Protein AF-A0A1W1VQ06-F1 (afdb_monomer_lite)

Secondary structure (DSSP, 8-state):
---------------SSPTT--TTTT--SPTT-THHHHSSGGGGTS-HHHHHHHHHHHTS-HHHHHHHHHHHHHHHHHHHHHH----STT--EEEEEEEEEETTEEEEEEEEE-HHHHHHHHHHHHHHHHHHHHHHHHHHHHHHHHTT--HHHHHHHHHHHHHHHHHHGGG-----------S----

Foldseek 3Di:
DDDDDDDDDDDDDDPDDPDPPCVCPVVDQPDPPCVVLCDDPCNVPDDSVVSVVVVVVVPDDPLVVLVVVLVVLVVVLVVLVVVLDQPDQARKDKDFPDWDDDPPDIDTDIDIDGSVNSVVVSVVVSVVSVVVSVVSLVVSVVVCVVDVNDPVSVVVSVVVVVVVVVVVCPPDPDPPPDDDDDPDDDD

pLDDT: mean 75.1, std 15.24, range [39.38, 95.62]

Organism: NCBI:txid656914

Sequence (187 aa):
MVKRKKQKGAHKKKKGAPLNNKNAVGHGAPAGNKNAETHGFFSKYLPNETLSIIQEIKGKDSLDILWENITIQYAAIIRAQRIMYVKDQDDITKHLKKEKDGDTFTEREWEFQYAWDKQANFLQAQSRAMSELRSMIKRYEEMMQTDLATEEQKLRIEKLKADIEKVKGVDKDKPIEIVIKRKGEDK

Radius of gyration: 34.24 Å; chains: 1; bounding box: 90×125×64 Å

Structure (mmCIF, N/CA/C/O backbone):
data_AF-A0A1W1VQ06-F1
#
_entry.id   AF-A0A1W1VQ06-F1
#
loop_
_atom_site.group_PDB
_atom_site.id
_atom_site.type_symbol
_atom_site.label_atom_id
_atom_site.label_alt_id
_atom_site.label_comp_id
_atom_site.label_asym_id
_atom_site.label_entity_id
_atom_site.label_seq_id
_atom_site.pdbx_PDB_ins_code
_atom_site.Cartn_x
_atom_site.Cartn_y
_atom_site.Cartn_z
_atom_site.occupancy
_atom_site.B_iso_or_equiv
_atom_site.auth_seq_id
_atom_site.auth_comp_id
_atom_site.auth_asym_id
_atom_site.auth_atom_id
_atom_site.pdbx_PDB_model_num
ATOM 1 N N . MET A 1 1 ? -64.145 76.295 -0.451 1.00 43.84 1 MET A N 1
ATOM 2 C CA . MET A 1 1 ? -63.723 75.108 0.334 1.00 43.84 1 MET A CA 1
ATOM 3 C C . MET A 1 1 ? -63.414 73.961 -0.629 1.00 43.84 1 MET A C 1
ATOM 5 O O . MET A 1 1 ? -64.258 73.617 -1.445 1.00 43.84 1 MET A O 1
ATOM 9 N N . VAL A 1 2 ? -62.177 73.460 -0.623 1.00 40.75 2 VAL A N 1
ATOM 10 C CA . VAL A 1 2 ? -61.570 72.625 -1.682 1.00 40.75 2 VAL A CA 1
ATOM 11 C C . VAL A 1 2 ? -61.928 71.137 -1.520 1.00 40.75 2 VAL A C 1
ATOM 13 O O . VAL A 1 2 ? -61.624 70.544 -0.488 1.00 40.75 2 VAL A O 1
ATOM 16 N N . LYS A 1 3 ? -62.510 70.494 -2.546 1.00 46.06 3 LYS A N 1
ATOM 17 C CA . LYS A 1 3 ? -62.667 69.024 -2.608 1.00 46.06 3 LYS A CA 1
ATOM 18 C C . LYS A 1 3 ? -61.382 68.386 -3.158 1.00 46.06 3 LYS A C 1
ATOM 20 O O . LYS A 1 3 ? -61.091 68.486 -4.346 1.00 46.06 3 LYS A O 1
ATOM 25 N N . ARG A 1 4 ? -60.607 67.710 -2.301 1.00 47.66 4 ARG A N 1
ATOM 26 C CA . ARG A 1 4 ? -59.418 66.925 -2.697 1.00 47.66 4 ARG A CA 1
ATOM 27 C C . ARG A 1 4 ? -59.830 65.614 -3.389 1.00 47.66 4 ARG A C 1
ATOM 29 O O . ARG A 1 4 ? -60.522 64.789 -2.797 1.00 47.66 4 ARG A O 1
ATOM 36 N N . LYS A 1 5 ? -59.352 65.398 -4.621 1.00 54.75 5 LYS A N 1
ATOM 37 C CA . LYS A 1 5 ? -59.363 64.100 -5.327 1.00 54.75 5 LYS A CA 1
ATOM 38 C C . LYS A 1 5 ? -58.474 63.096 -4.574 1.00 54.75 5 LYS A C 1
ATOM 40 O O . LYS A 1 5 ? -57.290 63.361 -4.386 1.00 54.75 5 LYS A O 1
ATOM 45 N N . LYS A 1 6 ? -59.005 61.927 -4.191 1.00 51.38 6 LYS A N 1
ATOM 46 C CA . LYS A 1 6 ? -58.184 60.784 -3.743 1.00 51.38 6 LYS A CA 1
ATOM 47 C C . LYS A 1 6 ? -57.598 60.076 -4.970 1.00 51.38 6 LYS A C 1
ATOM 49 O O . LYS A 1 6 ? -58.342 59.493 -5.754 1.00 51.38 6 LYS A O 1
ATOM 54 N N . GLN A 1 7 ? -56.277 60.125 -5.132 1.00 57.50 7 GLN A N 1
ATOM 55 C CA . GLN A 1 7 ? -55.555 59.283 -6.090 1.00 57.50 7 GLN A CA 1
ATOM 56 C C . GLN A 1 7 ? -55.567 57.825 -5.597 1.00 57.50 7 GLN A C 1
ATOM 58 O O . GLN A 1 7 ? -55.201 57.552 -4.454 1.00 57.50 7 GLN A O 1
ATOM 63 N N . LYS A 1 8 ? -56.004 56.884 -6.445 1.00 52.94 8 LYS A N 1
ATOM 64 C CA . LYS A 1 8 ? -55.886 55.439 -6.188 1.00 52.94 8 LYS A CA 1
ATOM 65 C C . LYS A 1 8 ? -54.445 55.011 -6.496 1.00 52.94 8 LYS A C 1
ATOM 67 O O . LYS A 1 8 ? -54.026 55.081 -7.646 1.00 52.94 8 LYS A O 1
ATOM 72 N N . GLY A 1 9 ? -53.690 54.606 -5.475 1.00 53.34 9 GLY A N 1
ATOM 73 C CA . GLY A 1 9 ? -52.338 54.059 -5.638 1.00 53.34 9 GLY A CA 1
ATOM 74 C C . GLY A 1 9 ? -52.347 52.690 -6.332 1.00 53.34 9 GLY A C 1
ATOM 75 O O . GLY A 1 9 ? -53.285 51.913 -6.169 1.00 53.34 9 GLY A O 1
ATOM 76 N N . ALA A 1 10 ? -51.305 52.401 -7.114 1.00 54.72 10 ALA A N 1
ATOM 77 C CA . ALA A 1 10 ? -51.169 51.170 -7.891 1.00 54.72 10 ALA A CA 1
ATOM 78 C C . ALA A 1 10 ? -51.095 49.907 -7.006 1.00 54.72 10 ALA A C 1
ATOM 80 O O . ALA A 1 10 ? -50.363 49.871 -6.013 1.00 54.72 10 ALA A O 1
ATOM 81 N N . HIS A 1 11 ? -51.807 48.841 -7.393 1.00 57.62 11 HIS A N 1
ATOM 82 C CA . HIS A 1 11 ? -51.708 47.531 -6.745 1.00 57.62 11 HIS A CA 1
ATOM 83 C C . HIS A 1 11 ? -50.292 46.959 -6.921 1.00 57.62 11 HIS A C 1
ATOM 85 O O . HIS A 1 11 ? -49.918 46.509 -8.004 1.00 57.62 11 HIS A O 1
ATOM 91 N N . LYS A 1 12 ? -49.498 46.940 -5.844 1.00 61.34 12 LYS A N 1
ATOM 92 C CA . LYS A 1 12 ? -48.228 46.203 -5.807 1.00 61.34 12 LYS A CA 1
ATOM 93 C C . LYS A 1 12 ? -48.542 44.705 -5.890 1.00 61.34 12 LYS A C 1
ATOM 95 O O . LYS A 1 12 ? -48.963 44.111 -4.899 1.00 61.34 12 LYS A O 1
ATOM 100 N N . LYS A 1 13 ? -48.352 44.084 -7.061 1.00 58.66 13 LYS A N 1
ATOM 101 C CA . LYS A 1 13 ? -48.337 42.616 -7.177 1.00 58.66 13 LYS A CA 1
ATOM 102 C C . LYS A 1 13 ? -47.231 42.101 -6.251 1.00 58.66 13 LYS A C 1
ATOM 104 O O . LYS A 1 13 ? -46.065 42.437 -6.453 1.00 58.66 13 LYS A O 1
ATOM 109 N N . LYS A 1 14 ? -47.584 41.336 -5.214 1.00 61.03 14 LYS A N 1
ATOM 110 C CA . LYS A 1 14 ? -46.589 40.688 -4.352 1.00 61.03 14 LYS A CA 1
ATOM 111 C C . LYS A 1 14 ? -45.810 39.690 -5.216 1.00 61.03 14 LYS A C 1
ATOM 113 O O . LYS A 1 14 ? -46.380 38.706 -5.672 1.00 61.03 14 LYS A O 1
ATOM 118 N N . LYS A 1 15 ? -44.533 39.974 -5.490 1.00 59.50 15 LYS A N 1
ATOM 119 C CA . LYS A 1 15 ? -43.590 38.974 -6.008 1.00 59.50 15 LYS A CA 1
ATOM 120 C C . LYS A 1 15 ? -43.262 38.027 -4.857 1.00 59.50 15 LYS A C 1
ATOM 122 O O . LYS A 1 15 ? -42.803 38.486 -3.816 1.00 59.50 15 LYS A O 1
ATOM 127 N N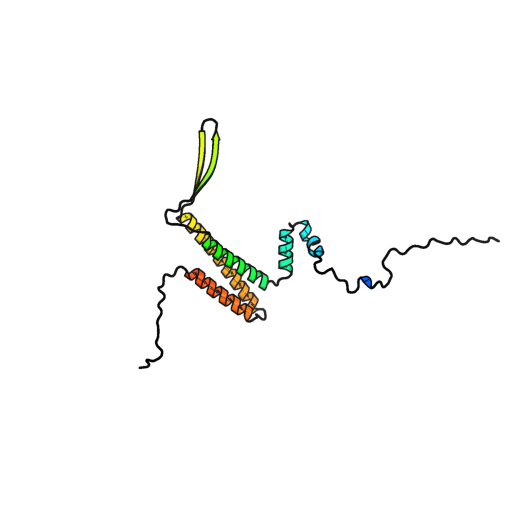 . GLY A 1 16 ? -43.509 36.740 -5.051 1.00 62.72 16 GLY A N 1
ATOM 128 C CA . GLY A 1 16 ? -43.196 35.701 -4.076 1.00 62.72 16 GLY A CA 1
ATOM 129 C C . GLY A 1 16 ? -44.281 34.638 -4.012 1.00 62.72 16 GLY A C 1
ATOM 130 O O . GLY A 1 16 ? -45.430 34.880 -4.385 1.00 62.72 16 GLY A O 1
ATOM 131 N N . ALA A 1 17 ? -43.897 33.454 -3.544 1.00 64.50 17 ALA A N 1
ATOM 132 C CA . ALA A 1 17 ? -44.854 32.417 -3.204 1.00 64.50 17 ALA A CA 1
ATOM 133 C C . ALA A 1 17 ? -45.878 32.952 -2.175 1.00 64.50 17 ALA A C 1
ATOM 135 O O . ALA A 1 17 ? -45.512 33.773 -1.327 1.00 64.50 17 ALA A O 1
ATOM 136 N N . PRO A 1 18 ? -47.147 32.509 -2.232 1.00 75.00 18 PRO A N 1
ATOM 137 C CA . PRO A 1 18 ? -48.154 32.862 -1.238 1.00 75.00 18 PRO A CA 1
ATOM 138 C C . PRO A 1 18 ? -47.655 32.603 0.188 1.00 75.00 18 PRO A C 1
ATOM 140 O O . PRO A 1 18 ? -46.968 31.614 0.446 1.00 75.00 18 PRO A O 1
ATOM 143 N N . LEU A 1 19 ? -48.014 33.486 1.121 1.00 62.50 19 LEU A N 1
ATOM 144 C CA . LEU A 1 19 ? -47.757 33.267 2.544 1.00 62.50 19 LEU A CA 1
ATOM 145 C C . LEU A 1 19 ? -48.455 31.955 2.952 1.00 62.50 19 LEU A C 1
ATOM 147 O O . LEU A 1 19 ? -49.634 31.789 2.646 1.00 62.50 19 LEU A O 1
ATOM 151 N N . ASN A 1 20 ? -47.731 31.030 3.589 1.00 64.81 20 ASN A N 1
ATOM 152 C CA . ASN A 1 20 ? -48.143 29.639 3.867 1.00 64.81 20 ASN A CA 1
ATOM 153 C C . ASN A 1 20 ? -48.199 28.683 2.659 1.00 64.81 20 ASN A C 1
ATOM 155 O O . ASN A 1 20 ? -48.905 27.675 2.707 1.00 64.81 20 ASN A O 1
ATOM 159 N N . ASN A 1 21 ? -47.443 28.942 1.589 1.00 67.06 21 ASN A N 1
ATOM 160 C CA . ASN A 1 21 ? -47.255 27.954 0.529 1.00 67.06 21 ASN A CA 1
ATOM 161 C C . ASN A 1 21 ? -46.606 26.665 1.084 1.00 67.06 21 ASN A C 1
ATOM 163 O O . ASN A 1 21 ? -45.448 26.679 1.497 1.00 67.06 21 ASN A O 1
ATOM 167 N N . LYS A 1 22 ? -47.350 25.551 1.061 1.00 69.50 22 LYS A N 1
ATOM 168 C CA . LYS A 1 22 ? -46.881 24.219 1.478 1.00 69.50 22 LYS A CA 1
ATOM 169 C C . LYS A 1 22 ? -46.295 23.389 0.326 1.00 69.50 22 LYS A C 1
ATOM 171 O O . LYS A 1 22 ? -45.860 22.274 0.570 1.00 69.50 22 LYS A O 1
ATOM 176 N N . ASN A 1 23 ? -46.214 23.922 -0.897 1.00 63.84 23 ASN A N 1
ATOM 177 C CA . ASN A 1 23 ? -45.749 23.193 -2.090 1.00 63.84 23 ASN A CA 1
ATOM 178 C C . ASN A 1 23 ? -44.275 22.748 -2.028 1.00 63.84 23 ASN A C 1
ATOM 180 O O . ASN A 1 23 ? -43.846 21.985 -2.881 1.00 63.84 23 ASN A O 1
ATOM 184 N N . ALA A 1 24 ? -43.488 23.236 -1.065 1.00 61.47 24 ALA A N 1
ATOM 185 C CA . ALA A 1 24 ? -42.118 22.775 -0.811 1.00 61.47 24 ALA A CA 1
ATOM 186 C C . ALA A 1 24 ? -42.002 21.921 0.468 1.00 61.47 24 ALA A C 1
ATOM 188 O O . ALA A 1 24 ? -40.942 21.374 0.757 1.00 61.47 24 ALA A O 1
ATOM 189 N N . VAL A 1 25 ? -43.078 21.800 1.255 1.00 57.56 25 VAL A N 1
ATOM 190 C CA . VAL A 1 25 ? -43.083 21.023 2.499 1.00 57.56 25 VAL A CA 1
ATOM 191 C C . VAL A 1 25 ? -43.192 19.546 2.129 1.00 57.56 25 VAL A C 1
ATOM 193 O O . VAL A 1 25 ? -44.201 19.118 1.584 1.00 57.56 25 VAL A O 1
ATOM 196 N N . GLY A 1 26 ? -42.135 18.777 2.392 1.00 60.00 26 GLY A N 1
ATOM 197 C CA . GLY A 1 26 ? -42.048 17.352 2.043 1.00 60.00 26 GLY A CA 1
ATOM 198 C C . GLY A 1 26 ? -41.392 17.063 0.688 1.00 60.00 26 GLY A C 1
ATOM 199 O O . GLY A 1 26 ? -41.025 15.923 0.424 1.00 60.00 26 GLY A O 1
ATOM 200 N N . HIS A 1 27 ? -41.155 18.087 -0.135 1.00 57.97 27 HIS A N 1
ATOM 201 C CA . HIS A 1 27 ? -40.339 17.975 -1.342 1.00 57.97 27 HIS A CA 1
ATOM 202 C C . HIS A 1 27 ? -38.893 18.339 -0.997 1.00 57.97 27 HIS A C 1
ATOM 204 O O . HIS A 1 27 ? -38.459 19.479 -1.157 1.00 57.97 27 HIS A O 1
ATOM 210 N N . GLY A 1 28 ? -38.158 17.361 -0.462 1.00 61.16 28 GLY A N 1
ATOM 211 C CA . GLY A 1 28 ? -36.703 17.447 -0.358 1.00 61.16 28 GLY A CA 1
ATOM 212 C C . GLY A 1 28 ? -36.048 17.551 -1.739 1.00 61.16 28 GLY A C 1
ATOM 213 O O . GLY A 1 28 ? -36.713 17.488 -2.776 1.00 61.16 28 GLY A O 1
ATOM 214 N N . ALA A 1 29 ? -34.724 17.697 -1.756 1.00 59.31 29 ALA A N 1
ATOM 215 C CA . ALA A 1 29 ? -33.946 17.545 -2.980 1.00 59.31 29 ALA A CA 1
ATOM 216 C C . ALA A 1 29 ? -34.388 16.269 -3.739 1.00 59.31 29 ALA A C 1
ATOM 218 O O . ALA A 1 29 ? -34.535 15.229 -3.093 1.00 59.31 29 ALA A O 1
ATOM 219 N N . PRO A 1 30 ? -34.616 16.325 -5.068 1.00 62.72 30 PRO A N 1
ATOM 220 C CA . PRO A 1 30 ? -34.978 15.147 -5.853 1.00 62.72 30 PRO A CA 1
ATOM 221 C C . PRO A 1 30 ? -34.028 13.976 -5.574 1.00 62.72 30 PRO A C 1
ATOM 223 O O . PRO A 1 30 ? -32.827 14.192 -5.391 1.00 62.72 30 PRO A O 1
ATOM 226 N N . ALA A 1 31 ? -34.539 12.743 -5.558 1.00 54.41 31 ALA A N 1
ATOM 227 C CA . ALA A 1 31 ? -33.687 11.560 -5.466 1.00 54.41 31 ALA A CA 1
ATOM 228 C C . ALA A 1 31 ? -32.685 11.577 -6.639 1.00 54.41 31 ALA A C 1
ATOM 230 O O . ALA A 1 31 ? -33.091 11.625 -7.798 1.00 54.41 31 ALA A O 1
ATOM 231 N N . GLY A 1 32 ? -31.383 11.623 -6.335 1.00 58.62 32 GLY A N 1
ATOM 232 C CA . GLY A 1 32 ? -30.323 11.819 -7.334 1.00 58.62 32 GLY A CA 1
ATOM 233 C C . GLY A 1 32 ? -29.912 13.278 -7.583 1.00 58.62 32 GLY A C 1
ATOM 234 O O . GLY A 1 32 ? -29.235 13.557 -8.571 1.00 58.62 32 GLY A O 1
ATOM 235 N N . ASN A 1 33 ? -30.293 14.224 -6.719 1.00 57.88 33 ASN A N 1
ATOM 236 C CA . ASN A 1 33 ? -29.808 15.600 -6.793 1.00 57.88 33 ASN A CA 1
ATOM 237 C C . ASN A 1 33 ? -28.299 15.681 -6.493 1.00 57.88 33 ASN A C 1
ATOM 239 O O . ASN A 1 33 ? -27.882 15.805 -5.342 1.00 57.88 33 ASN A O 1
ATOM 243 N N . LYS A 1 34 ? -27.497 15.688 -7.558 1.00 58.97 34 LYS A N 1
ATOM 244 C CA . LYS A 1 34 ? -26.041 15.880 -7.532 1.00 58.97 34 LYS A CA 1
ATOM 245 C C . LYS A 1 34 ? -25.610 17.341 -7.362 1.00 58.97 34 LYS A C 1
ATOM 247 O O . LYS A 1 34 ? -24.425 17.639 -7.432 1.00 58.97 34 LYS A O 1
ATOM 252 N N . ASN A 1 35 ? -26.522 18.285 -7.112 1.00 54.41 35 ASN A N 1
ATOM 253 C CA . ASN A 1 35 ? -26.141 19.697 -6.955 1.00 54.41 35 ASN A CA 1
ATOM 254 C C . ASN A 1 35 ? -25.258 19.942 -5.717 1.00 54.41 35 ASN A C 1
ATOM 256 O O . ASN A 1 35 ? -24.518 20.921 -5.671 1.00 54.41 35 ASN A O 1
ATOM 260 N N . ALA A 1 36 ? -25.298 19.057 -4.715 1.00 57.44 36 ALA A N 1
ATOM 261 C CA . ALA A 1 36 ? -24.330 19.087 -3.616 1.00 57.44 36 ALA A CA 1
ATOM 262 C C . ALA A 1 36 ? -22.915 18.697 -4.084 1.00 57.44 36 ALA A C 1
ATOM 264 O O . ALA A 1 36 ? -21.930 19.150 -3.498 1.00 57.44 36 ALA A O 1
ATOM 265 N N . GLU A 1 37 ? -22.813 17.901 -5.154 1.00 56.06 37 GLU A N 1
ATOM 266 C CA . GLU A 1 37 ? -21.542 17.462 -5.721 1.00 56.06 37 GLU A CA 1
ATOM 267 C C . GLU A 1 37 ? -20.843 18.582 -6.506 1.00 56.06 37 GLU A C 1
ATOM 269 O O . GLU A 1 37 ? -19.616 18.705 -6.493 1.00 56.06 37 GLU A O 1
ATOM 274 N N . THR A 1 38 ? -21.634 19.442 -7.152 1.00 56.34 38 THR A N 1
ATOM 275 C CA . THR A 1 38 ? -21.158 20.506 -8.045 1.00 56.34 38 THR A CA 1
ATOM 276 C C . THR A 1 38 ? -20.859 21.835 -7.341 1.00 56.34 38 THR A C 1
ATOM 278 O O . THR A 1 38 ? -20.143 22.663 -7.902 1.00 56.34 38 THR A O 1
ATOM 281 N N . HIS A 1 39 ? -21.356 22.060 -6.117 1.00 57.62 39 HIS A N 1
ATOM 282 C CA . HIS A 1 39 ? -21.293 23.368 -5.438 1.00 57.62 39 HIS A CA 1
ATOM 283 C C . HIS A 1 39 ? -20.497 23.398 -4.115 1.00 57.62 39 HIS A C 1
ATOM 285 O O . HIS A 1 39 ? -20.647 24.328 -3.319 1.00 57.62 39 HIS A O 1
ATOM 291 N N . GLY A 1 40 ? -19.624 22.419 -3.862 1.00 66.62 40 GLY A N 1
ATOM 292 C CA . GLY A 1 40 ? -18.768 22.395 -2.670 1.00 66.62 40 GLY A CA 1
ATOM 293 C C . GLY A 1 40 ? -17.571 23.357 -2.742 1.00 66.62 40 GLY A C 1
ATOM 294 O O . GLY A 1 40 ? -17.118 23.730 -3.821 1.00 66.62 40 GLY A O 1
ATOM 295 N N . PHE A 1 41 ? -16.994 23.715 -1.584 1.00 73.25 41 PHE A N 1
ATOM 296 C CA . PHE A 1 41 ? -15.744 24.499 -1.485 1.00 73.25 41 PHE A CA 1
ATOM 297 C C . PHE A 1 41 ? -14.624 23.940 -2.383 1.00 73.25 41 PHE A C 1
ATOM 299 O O . PHE A 1 41 ? -13.924 24.691 -3.059 1.00 73.25 41 PHE A O 1
ATOM 306 N N . PHE A 1 42 ? -14.510 22.612 -2.438 1.00 71.00 42 PHE A N 1
ATOM 307 C CA . PHE A 1 42 ? -13.501 21.906 -3.221 1.00 71.00 42 PHE A CA 1
ATOM 308 C C . PHE A 1 42 ? -13.763 21.916 -4.732 1.00 71.00 42 PHE A C 1
ATOM 310 O O . PHE A 1 42 ? -12.811 21.800 -5.498 1.00 71.00 42 PHE A O 1
ATOM 317 N N . SER A 1 43 ? -15.008 22.121 -5.183 1.00 75.56 43 SER A N 1
ATOM 318 C CA . SER A 1 43 ? -15.364 22.103 -6.611 1.00 75.56 43 SER A CA 1
ATOM 319 C C . SER A 1 43 ? -14.725 23.247 -7.405 1.00 75.56 43 SER A C 1
ATOM 321 O O . SER A 1 43 ? -14.655 23.196 -8.627 1.00 75.56 43 SER A O 1
ATOM 323 N N . LYS A 1 44 ? -14.226 24.279 -6.711 1.00 78.38 44 LYS A N 1
ATOM 324 C CA . LYS A 1 44 ? -13.483 25.398 -7.309 1.00 78.38 44 LYS A CA 1
ATOM 325 C C . LYS A 1 44 ? -12.023 25.073 -7.625 1.00 78.38 44 LYS A C 1
ATOM 327 O O . LYS A 1 44 ? -11.409 25.800 -8.398 1.00 78.38 44 LYS A O 1
ATOM 332 N N . TYR A 1 45 ? -11.464 24.043 -6.994 1.00 80.56 45 TYR A N 1
ATOM 333 C CA . TYR A 1 45 ? -10.021 23.789 -6.993 1.00 80.56 45 TYR A CA 1
ATOM 334 C C . TYR A 1 45 ? -9.652 22.370 -7.419 1.00 80.56 45 TYR A C 1
ATOM 336 O O . TYR A 1 45 ? -8.498 22.134 -7.763 1.00 80.56 45 TYR A O 1
ATOM 344 N N . LEU A 1 46 ? -10.600 21.430 -7.388 1.00 80.19 46 LEU A N 1
ATOM 345 C CA . LEU A 1 46 ? -10.347 20.025 -7.679 1.00 80.19 46 LEU A CA 1
ATOM 346 C C . LEU A 1 46 ? -11.080 19.564 -8.945 1.00 80.19 46 LEU A C 1
ATOM 348 O O . LEU A 1 46 ? -12.226 19.965 -9.164 1.00 80.19 46 LEU A O 1
ATOM 352 N N . PRO A 1 47 ? -10.457 18.685 -9.749 1.00 84.81 47 PRO A N 1
ATOM 353 C CA . PRO A 1 47 ? -11.122 17.996 -10.848 1.00 84.81 47 PRO A CA 1
ATOM 354 C C . PRO A 1 47 ? -12.350 17.194 -10.390 1.00 84.81 47 PRO A C 1
ATOM 356 O O . PRO A 1 47 ? -12.413 16.706 -9.260 1.00 84.81 47 PRO A O 1
ATOM 359 N N . ASN A 1 48 ? -13.304 16.989 -11.303 1.00 77.75 48 ASN A N 1
ATOM 360 C CA . ASN A 1 48 ? -14.554 16.271 -11.019 1.00 77.75 48 ASN A CA 1
ATOM 361 C C . ASN A 1 48 ? -14.331 14.836 -10.508 1.00 77.75 48 ASN A C 1
ATOM 363 O O . ASN A 1 48 ? -15.042 14.387 -9.612 1.00 77.75 48 ASN A O 1
ATOM 367 N N . GLU A 1 49 ? -13.322 14.134 -11.030 1.00 76.81 49 GLU A N 1
ATOM 368 C CA . GLU A 1 49 ? -12.940 12.794 -10.560 1.00 76.81 49 GLU A CA 1
ATOM 369 C C . GLU A 1 49 ? -12.534 12.796 -9.077 1.00 76.81 49 GLU A C 1
ATOM 371 O O . GLU A 1 49 ? -12.974 11.951 -8.300 1.00 76.81 49 GLU A O 1
ATOM 376 N N . THR A 1 50 ? -11.773 13.804 -8.647 1.00 80.19 50 THR A N 1
ATOM 377 C CA . THR A 1 50 ? -11.315 13.949 -7.263 1.00 80.19 50 THR A CA 1
ATOM 378 C C . THR A 1 50 ? -12.471 14.304 -6.332 1.00 80.19 50 THR A C 1
ATOM 380 O O . THR A 1 50 ? -12.522 13.835 -5.196 1.00 80.19 50 THR A O 1
ATOM 383 N N . LEU A 1 51 ? -13.430 15.106 -6.804 1.00 79.38 51 LEU A N 1
ATOM 384 C CA . LEU A 1 51 ? -14.629 15.447 -6.036 1.00 79.38 51 LEU A CA 1
ATOM 385 C C . LEU A 1 51 ? -15.497 14.223 -5.752 1.00 79.38 51 LEU A C 1
ATOM 387 O O . LEU A 1 51 ? -15.960 14.080 -4.620 1.00 79.38 51 LEU A O 1
ATOM 391 N N . SER A 1 52 ? -15.671 13.345 -6.746 1.00 76.75 52 SER A N 1
ATOM 392 C CA . SER A 1 52 ? -16.414 12.091 -6.585 1.00 76.75 52 SER A CA 1
ATOM 393 C C . SER A 1 52 ? -15.785 11.220 -5.496 1.00 76.75 52 SER A C 1
ATOM 395 O O . SER A 1 52 ? -16.488 10.732 -4.617 1.00 76.75 52 SER A O 1
ATOM 397 N N . ILE A 1 53 ? -14.454 11.100 -5.499 1.00 78.06 53 ILE A N 1
ATOM 398 C CA . ILE A 1 53 ? -13.712 10.338 -4.485 1.00 78.06 53 ILE A CA 1
ATOM 399 C C . ILE A 1 53 ? -13.901 10.955 -3.093 1.00 78.06 53 ILE A C 1
ATOM 401 O O . ILE A 1 53 ? -14.215 10.259 -2.132 1.00 78.06 53 ILE A O 1
ATOM 405 N N . ILE A 1 54 ? -13.754 12.277 -2.964 1.00 78.19 54 ILE A N 1
ATOM 406 C CA . ILE A 1 54 ? -13.903 12.967 -1.672 1.00 78.19 54 ILE A CA 1
ATOM 407 C C . ILE A 1 54 ? -15.318 12.813 -1.114 1.00 78.19 54 ILE A C 1
ATOM 409 O O . ILE A 1 54 ? -15.491 12.691 0.097 1.00 78.19 54 ILE A O 1
ATOM 413 N N . GLN A 1 55 ? -16.338 12.855 -1.966 1.00 76.69 55 GLN A N 1
ATOM 414 C CA . GLN A 1 55 ? -17.726 12.677 -1.542 1.00 76.69 55 GLN A CA 1
ATOM 415 C C . GLN A 1 55 ? -17.994 11.260 -1.060 1.00 76.69 55 GLN A C 1
ATOM 417 O O . GLN A 1 55 ? -18.647 11.095 -0.033 1.00 76.69 55 GLN A O 1
ATOM 422 N N . GLU A 1 56 ? -17.439 10.267 -1.749 1.00 77.94 56 GLU A N 1
ATOM 423 C CA . GLU A 1 56 ? -17.527 8.875 -1.327 1.00 77.94 56 GLU A CA 1
ATOM 424 C C . GLU A 1 56 ? -16.839 8.653 0.031 1.00 77.94 56 GLU A C 1
ATOM 426 O O . GLU A 1 56 ? -17.384 7.973 0.896 1.00 77.94 56 GLU A O 1
ATOM 431 N N . ILE A 1 57 ? -15.692 9.302 0.264 1.00 79.75 57 ILE A N 1
ATOM 432 C CA . ILE A 1 57 ? -14.966 9.249 1.542 1.00 79.75 57 ILE A CA 1
ATOM 433 C C . ILE A 1 57 ? -15.719 9.985 2.658 1.00 79.75 57 ILE A C 1
ATOM 435 O O . ILE A 1 57 ? -15.764 9.505 3.786 1.00 79.75 57 ILE A O 1
ATOM 439 N N . LYS A 1 58 ? -16.334 11.142 2.374 1.00 76.88 58 LYS A N 1
ATOM 440 C CA . LYS A 1 58 ? -17.044 11.960 3.379 1.00 76.88 58 LYS A CA 1
ATOM 441 C C . LYS A 1 58 ? -18.182 11.227 4.089 1.00 76.88 58 LYS A C 1
ATOM 443 O O . LYS A 1 58 ? -18.562 11.648 5.178 1.00 76.88 58 LYS A O 1
ATOM 448 N N . GLY A 1 59 ? -18.755 10.203 3.460 1.00 73.25 59 GLY A N 1
ATOM 449 C CA . GLY A 1 59 ? -19.821 9.388 4.041 1.00 73.25 59 GLY A CA 1
ATOM 450 C C . GLY A 1 59 ? -19.336 8.181 4.848 1.00 73.25 59 GLY A C 1
ATOM 451 O O . GLY A 1 59 ? -20.174 7.502 5.434 1.00 73.25 59 GLY A O 1
ATOM 452 N N . LYS A 1 60 ? -18.029 7.891 4.861 1.00 83.06 60 LYS A N 1
ATOM 453 C CA . LYS A 1 60 ? -17.455 6.691 5.484 1.00 83.06 60 LYS A CA 1
ATOM 454 C C . LYS A 1 60 ? -16.843 7.010 6.842 1.00 83.06 60 LYS A C 1
ATOM 456 O O . LYS A 1 60 ? -16.292 8.092 7.049 1.00 83.06 60 LYS A O 1
ATOM 461 N N . ASP A 1 61 ? -16.912 6.041 7.750 1.00 86.75 61 ASP A N 1
ATOM 462 C CA . ASP A 1 61 ? -16.181 6.125 9.006 1.00 86.75 61 ASP A CA 1
ATOM 463 C C . ASP A 1 61 ? -14.669 5.950 8.779 1.00 86.75 61 ASP A C 1
ATOM 465 O O . ASP A 1 61 ? -14.216 5.293 7.836 1.00 86.75 61 ASP A O 1
ATOM 469 N N . SER A 1 62 ? -13.877 6.542 9.671 1.00 84.94 62 SER A N 1
ATOM 470 C CA . SER A 1 62 ? -12.418 6.448 9.658 1.00 84.94 62 SER A CA 1
ATOM 471 C C . SER A 1 62 ? -11.901 5.002 9.675 1.00 84.94 62 SER A C 1
ATOM 473 O O . SER A 1 62 ? -10.911 4.703 8.999 1.00 84.94 62 SER A O 1
ATOM 475 N N . LEU A 1 63 ? -12.585 4.094 10.381 1.00 88.25 63 LEU A N 1
ATOM 476 C CA . LEU A 1 63 ? -12.245 2.676 10.443 1.00 88.25 63 LEU A CA 1
ATOM 477 C C . LEU A 1 63 ? -12.472 1.979 9.094 1.00 88.25 63 LEU A C 1
ATOM 479 O O . LEU A 1 63 ? -11.648 1.165 8.667 1.00 88.25 63 LEU A O 1
ATOM 483 N N . ASP A 1 64 ? -13.557 2.322 8.400 1.00 87.88 64 ASP A N 1
ATOM 484 C CA . ASP A 1 64 ? -13.888 1.753 7.091 1.00 87.88 64 ASP A CA 1
ATOM 485 C C . ASP A 1 64 ? -12.950 2.264 5.997 1.00 87.88 64 ASP A C 1
ATOM 487 O O . ASP A 1 64 ? -12.475 1.478 5.178 1.00 87.88 64 ASP A O 1
ATOM 491 N N . ILE A 1 65 ? -12.585 3.549 6.032 1.00 90.19 65 ILE A N 1
ATOM 492 C CA . ILE A 1 65 ? -11.571 4.114 5.129 1.00 90.19 65 ILE A CA 1
ATOM 493 C C . ILE A 1 65 ? -10.234 3.383 5.303 1.00 90.19 65 ILE A C 1
ATOM 495 O O . ILE A 1 65 ? -9.563 3.042 4.325 1.00 90.19 65 ILE A O 1
ATOM 499 N N . LEU A 1 66 ? -9.823 3.125 6.548 1.00 91.56 66 LEU A N 1
ATOM 500 C CA . LEU A 1 66 ? -8.588 2.394 6.820 1.00 91.56 66 LEU A CA 1
ATOM 501 C C . LEU A 1 66 ? -8.663 0.949 6.306 1.00 91.56 66 LEU A C 1
ATOM 503 O O . LEU A 1 66 ? -7.707 0.468 5.697 1.00 91.56 66 LEU A O 1
ATOM 507 N N . TRP A 1 67 ? -9.800 0.279 6.492 1.00 92.62 67 TRP A N 1
ATOM 508 C CA . TRP A 1 67 ? -10.028 -1.066 5.965 1.00 92.62 67 TRP A CA 1
ATOM 509 C C . TRP A 1 67 ? -9.978 -1.128 4.429 1.00 92.62 67 TRP A C 1
ATOM 511 O O . TRP A 1 67 ? -9.357 -2.032 3.857 1.00 92.62 67 TRP A O 1
ATOM 521 N N . GLU A 1 68 ? -10.582 -0.158 3.742 1.00 92.50 68 GLU A N 1
ATOM 522 C CA . GLU A 1 68 ? -10.517 -0.054 2.280 1.00 92.50 68 GLU A CA 1
ATOM 523 C C . GLU A 1 68 ? -9.076 0.135 1.800 1.00 92.50 68 GLU A C 1
ATOM 525 O O . GLU A 1 68 ? -8.630 -0.574 0.896 1.00 92.50 68 GLU A O 1
ATOM 530 N N . ASN A 1 69 ? -8.305 1.005 2.457 1.00 92.75 69 ASN A N 1
ATOM 531 C CA . ASN A 1 69 ? -6.890 1.207 2.139 1.00 92.75 69 ASN A CA 1
ATOM 532 C C . ASN A 1 69 ? -6.057 -0.069 2.335 1.00 92.75 69 ASN A C 1
ATOM 534 O O . ASN A 1 69 ? -5.245 -0.412 1.475 1.00 92.75 69 ASN A O 1
ATOM 538 N N . ILE A 1 70 ? -6.286 -0.809 3.426 1.00 93.88 70 ILE A N 1
ATOM 539 C CA . ILE A 1 70 ? -5.658 -2.118 3.669 1.00 93.88 70 ILE A CA 1
ATOM 540 C C . ILE A 1 70 ? -5.966 -3.081 2.517 1.00 93.88 70 ILE A C 1
ATOM 542 O O . ILE A 1 70 ? -5.063 -3.735 1.992 1.00 93.88 70 ILE A O 1
ATOM 546 N N . THR A 1 71 ? -7.229 -3.140 2.096 1.00 92.50 71 THR A N 1
ATOM 547 C CA . THR A 1 71 ? -7.691 -4.031 1.025 1.00 92.50 71 THR A CA 1
ATOM 548 C C . THR A 1 71 ? -7.057 -3.668 -0.318 1.00 92.50 71 THR A C 1
ATOM 550 O O . THR A 1 71 ? -6.536 -4.543 -1.012 1.00 92.50 71 THR A O 1
ATOM 553 N N . ILE A 1 72 ? -7.038 -2.378 -0.665 1.00 92.00 72 ILE A N 1
ATOM 554 C CA . ILE A 1 72 ? -6.411 -1.864 -1.890 1.00 92.00 72 ILE A CA 1
ATOM 555 C C . ILE A 1 72 ? -4.915 -2.176 -1.891 1.00 92.00 72 ILE A C 1
ATOM 557 O O . ILE A 1 72 ? -4.394 -2.692 -2.881 1.00 92.00 72 ILE A O 1
ATOM 561 N N . GLN A 1 73 ? -4.222 -1.915 -0.781 1.00 91.50 73 GLN A N 1
ATOM 562 C CA . GLN A 1 73 ? -2.789 -2.169 -0.666 1.00 91.50 73 GLN A CA 1
ATOM 563 C C . GLN A 1 73 ? -2.468 -3.662 -0.782 1.00 91.50 73 GLN A C 1
ATOM 565 O O . GLN A 1 73 ? -1.525 -4.037 -1.481 1.00 91.50 73 GLN A O 1
ATOM 570 N N . TYR A 1 74 ? -3.257 -4.523 -0.138 1.00 92.06 74 TYR A N 1
ATOM 571 C CA . TYR A 1 74 ? -3.106 -5.972 -0.243 1.00 92.06 74 TYR A CA 1
ATOM 572 C C . TYR A 1 74 ? -3.324 -6.463 -1.683 1.00 92.06 74 TYR A C 1
ATOM 574 O O . TYR A 1 74 ? -2.483 -7.184 -2.228 1.00 92.06 74 TYR A O 1
ATOM 582 N N . ALA A 1 75 ? -4.388 -6.000 -2.346 1.00 90.06 75 ALA A N 1
ATOM 583 C CA . ALA A 1 75 ? -4.666 -6.320 -3.744 1.00 90.06 75 ALA A CA 1
ATOM 584 C C . ALA A 1 75 ? -3.553 -5.829 -4.686 1.00 90.06 75 ALA A C 1
ATOM 586 O O . ALA A 1 75 ? -3.157 -6.548 -5.607 1.00 90.06 75 ALA A O 1
ATOM 587 N N . ALA A 1 76 ? -3.011 -4.632 -4.444 1.00 89.19 76 ALA A N 1
ATOM 588 C CA . ALA A 1 76 ? -1.898 -4.083 -5.208 1.00 89.19 76 ALA A CA 1
ATOM 589 C C . ALA A 1 76 ? -0.633 -4.943 -5.073 1.00 89.19 76 ALA A C 1
ATOM 591 O O . ALA A 1 76 ? 0.035 -5.184 -6.077 1.00 89.19 76 ALA A O 1
ATOM 592 N N . ILE A 1 77 ? -0.332 -5.461 -3.876 1.00 87.56 77 ILE A N 1
ATOM 593 C CA . ILE A 1 77 ? 0.823 -6.345 -3.665 1.00 87.56 77 ILE A CA 1
ATOM 594 C C . ILE A 1 77 ? 0.650 -7.666 -4.423 1.00 87.56 77 ILE A C 1
ATOM 596 O O . ILE A 1 77 ? 1.560 -8.068 -5.148 1.00 87.56 77 ILE A O 1
ATOM 600 N N . ILE A 1 78 ? -0.521 -8.305 -4.331 1.00 87.25 78 ILE A N 1
ATOM 601 C CA . ILE A 1 78 ? -0.811 -9.535 -5.090 1.00 87.25 78 ILE A CA 1
ATOM 602 C C . ILE A 1 78 ? -0.700 -9.276 -6.597 1.00 87.25 78 ILE A C 1
ATOM 604 O O . ILE A 1 78 ? -0.111 -10.061 -7.342 1.00 87.25 78 ILE A O 1
ATOM 608 N N . ARG A 1 79 ? -1.256 -8.158 -7.074 1.00 86.06 79 ARG A N 1
ATOM 609 C CA . ARG A 1 79 ? -1.172 -7.781 -8.487 1.00 86.06 79 ARG A CA 1
ATOM 610 C C . ARG A 1 79 ? 0.278 -7.546 -8.915 1.00 86.06 79 ARG A C 1
ATOM 612 O O . ARG A 1 79 ? 0.655 -7.997 -9.992 1.00 86.06 79 ARG A O 1
ATOM 619 N N . ALA A 1 80 ? 1.084 -6.885 -8.087 1.00 83.81 80 ALA A N 1
ATOM 620 C CA . ALA A 1 80 ? 2.495 -6.642 -8.364 1.00 83.81 80 ALA A CA 1
ATOM 621 C C . ALA A 1 80 ? 3.283 -7.954 -8.479 1.00 83.81 80 ALA A C 1
ATOM 623 O O . ALA A 1 80 ? 4.063 -8.095 -9.415 1.00 83.81 80 ALA A O 1
ATOM 624 N N . GLN A 1 81 ? 3.013 -8.942 -7.618 1.00 81.38 81 GLN A N 1
ATOM 625 C CA . GLN A 1 81 ? 3.611 -10.282 -7.718 1.00 81.38 81 GLN A CA 1
ATOM 626 C C . GLN A 1 81 ? 3.306 -10.977 -9.051 1.00 81.38 81 GLN A C 1
ATOM 628 O O . GLN A 1 81 ? 4.158 -11.678 -9.581 1.00 81.38 81 GLN A O 1
ATOM 633 N N . ARG A 1 82 ? 2.117 -10.760 -9.626 1.00 80.31 82 ARG A N 1
ATOM 634 C CA . ARG A 1 82 ? 1.754 -11.326 -10.938 1.00 80.31 82 ARG A CA 1
ATOM 635 C C . ARG A 1 82 ? 2.402 -10.602 -12.116 1.00 80.31 82 ARG A C 1
ATOM 637 O O . ARG A 1 82 ? 2.604 -11.218 -13.155 1.00 80.31 82 ARG A O 1
ATOM 644 N N . ILE A 1 83 ? 2.639 -9.296 -11.991 1.00 80.12 83 ILE A N 1
ATOM 645 C CA . ILE A 1 83 ? 3.157 -8.458 -13.084 1.00 80.12 83 ILE A CA 1
ATOM 646 C C . ILE A 1 83 ? 4.686 -8.484 -13.127 1.00 80.12 83 ILE A C 1
ATOM 648 O O . ILE A 1 83 ? 5.262 -8.468 -14.212 1.00 80.12 83 ILE A O 1
ATOM 652 N N . MET A 1 84 ? 5.346 -8.515 -11.969 1.00 76.06 84 MET A N 1
ATOM 653 C CA . MET A 1 84 ? 6.801 -8.424 -11.865 1.00 76.06 84 MET A CA 1
ATOM 654 C C . MET A 1 84 ? 7.454 -9.793 -12.096 1.00 76.06 84 MET A C 1
ATOM 656 O O . MET A 1 84 ? 7.995 -10.412 -11.186 1.00 76.06 84 MET A O 1
ATOM 660 N N . TYR A 1 85 ? 7.340 -10.277 -13.332 1.00 69.94 85 TYR A N 1
ATOM 661 C CA . TYR A 1 85 ? 7.885 -11.552 -13.783 1.00 69.94 85 TYR A CA 1
ATOM 662 C C . TYR A 1 85 ? 9.330 -11.372 -14.267 1.00 69.94 85 TYR A C 1
ATOM 664 O O . TYR A 1 85 ? 9.561 -10.720 -15.285 1.00 69.94 85 TYR A O 1
ATOM 672 N N . VAL A 1 86 ? 10.285 -11.952 -13.537 1.00 80.31 86 VAL A N 1
ATOM 673 C CA . VAL A 1 86 ? 11.665 -12.169 -13.995 1.00 80.31 86 VAL A CA 1
ATOM 674 C C . VAL A 1 86 ? 11.744 -13.604 -14.510 1.00 80.31 86 VAL A C 1
ATOM 676 O O . VAL A 1 86 ? 11.390 -14.528 -13.778 1.00 80.31 86 VAL A O 1
ATOM 679 N N . LYS A 1 87 ? 12.151 -13.796 -15.769 1.00 76.75 87 LYS A N 1
ATOM 680 C CA . LYS A 1 87 ? 12.169 -15.128 -16.406 1.00 76.75 87 LYS A CA 1
ATOM 681 C C . LYS A 1 87 ? 13.213 -16.060 -15.798 1.00 76.75 87 LYS A C 1
ATOM 683 O O . LYS A 1 87 ? 12.884 -17.182 -15.423 1.00 76.75 87 LYS A O 1
ATOM 688 N N . ASP A 1 88 ? 14.454 -15.590 -15.737 1.00 83.19 88 ASP A N 1
ATOM 689 C CA . ASP A 1 88 ? 15.633 -16.332 -15.294 1.00 83.19 88 ASP A CA 1
ATOM 690 C C . ASP A 1 88 ? 16.797 -15.362 -14.992 1.00 83.19 88 ASP A C 1
ATOM 692 O O . ASP A 1 88 ? 16.634 -14.139 -15.033 1.00 83.19 88 ASP A O 1
ATOM 696 N N . GLN A 1 89 ? 17.970 -15.905 -14.648 1.00 81.00 89 GLN A N 1
ATOM 697 C CA . GLN A 1 89 ? 19.175 -15.133 -14.319 1.00 81.00 89 GLN A CA 1
ATOM 698 C C . GLN A 1 89 ? 19.676 -14.255 -15.482 1.00 81.00 89 GLN A C 1
ATOM 700 O O . GLN A 1 89 ? 20.307 -13.225 -15.230 1.00 81.00 89 GLN A O 1
ATOM 705 N N . ASP A 1 90 ? 19.363 -14.624 -16.724 1.00 84.12 90 ASP A N 1
ATOM 706 C CA . ASP A 1 90 ? 19.810 -13.953 -17.944 1.00 84.12 90 ASP A CA 1
ATOM 707 C C . ASP A 1 90 ? 18.739 -12.996 -18.511 1.00 84.12 90 ASP A C 1
ATOM 709 O O . ASP A 1 90 ? 18.900 -12.445 -19.604 1.00 84.12 90 ASP A O 1
ATOM 713 N N . ASP A 1 91 ? 17.653 -12.742 -17.766 1.00 85.44 91 ASP A N 1
ATOM 714 C CA . ASP A 1 91 ? 16.564 -11.843 -18.159 1.00 85.44 91 ASP A CA 1
ATOM 715 C C . ASP A 1 91 ? 17.014 -10.372 -18.225 1.00 85.44 91 ASP A C 1
ATOM 717 O O . ASP A 1 91 ? 16.898 -9.582 -17.276 1.00 85.44 91 ASP A O 1
ATOM 721 N N . ILE A 1 92 ? 17.492 -9.985 -19.405 1.00 87.19 92 ILE A N 1
ATOM 722 C CA . ILE A 1 92 ? 17.900 -8.626 -19.743 1.00 87.19 92 ILE A CA 1
ATOM 723 C C . ILE A 1 92 ? 16.803 -7.958 -20.572 1.00 87.19 92 ILE A C 1
ATOM 725 O O . ILE A 1 92 ? 16.446 -8.411 -21.660 1.00 87.19 92 ILE A O 1
ATOM 729 N N . THR A 1 93 ? 16.311 -6.815 -20.098 1.00 87.19 93 THR A N 1
ATOM 730 C CA . THR A 1 93 ? 15.435 -5.944 -20.889 1.00 87.19 93 THR A CA 1
ATOM 731 C C . THR A 1 93 ? 16.239 -4.781 -21.441 1.00 87.19 93 THR A C 1
ATOM 733 O O . THR A 1 93 ? 16.950 -4.103 -20.704 1.00 87.19 93 THR A O 1
ATOM 736 N N . LYS A 1 94 ? 16.120 -4.550 -22.749 1.00 90.81 94 LYS A N 1
ATOM 737 C CA . LYS A 1 94 ? 16.821 -3.494 -23.477 1.00 90.81 94 LYS A CA 1
ATOM 738 C C . LYS A 1 94 ? 15.809 -2.472 -23.993 1.00 90.81 94 LYS A C 1
ATOM 740 O O . LYS A 1 94 ? 14.910 -2.835 -24.748 1.00 90.81 94 LYS A O 1
ATOM 745 N N . HIS A 1 95 ? 15.986 -1.205 -23.634 1.00 89.25 95 HIS A N 1
ATOM 746 C CA . HIS A 1 95 ? 15.149 -0.094 -24.088 1.00 89.25 95 HIS A CA 1
ATOM 747 C C . HIS A 1 95 ? 15.992 0.976 -24.781 1.00 89.25 95 HIS A C 1
ATOM 749 O O . HIS A 1 95 ? 17.061 1.344 -24.298 1.00 89.25 95 HIS A O 1
ATOM 755 N N . LEU A 1 96 ? 15.533 1.468 -25.935 1.00 88.69 96 LEU 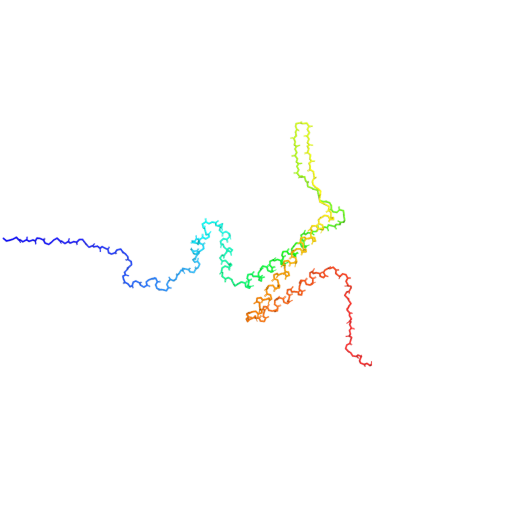A N 1
ATOM 756 C CA . LEU A 1 96 ? 16.177 2.589 -26.617 1.00 88.69 96 LEU A CA 1
ATOM 757 C C . LEU A 1 96 ? 15.812 3.865 -25.863 1.00 88.69 96 LEU A C 1
ATOM 759 O O . LEU A 1 96 ? 14.666 4.306 -25.894 1.00 88.69 96 LEU A O 1
ATOM 763 N N . LYS A 1 97 ? 16.782 4.426 -25.151 1.00 89.12 97 LYS A N 1
ATOM 764 C CA . LYS A 1 97 ? 16.588 5.617 -24.326 1.00 89.12 97 LYS A CA 1
ATOM 765 C C . LYS A 1 97 ? 16.623 6.881 -25.171 1.00 89.12 97 LYS A C 1
ATOM 767 O O . LYS A 1 97 ? 15.920 7.848 -24.886 1.00 89.12 97 LYS A O 1
ATOM 772 N N . LYS A 1 98 ? 17.464 6.876 -26.205 1.00 87.00 98 LYS A N 1
ATOM 773 C CA . LYS A 1 98 ? 17.665 8.026 -27.074 1.00 87.00 98 LYS A CA 1
ATOM 774 C C . LYS A 1 98 ? 18.125 7.582 -28.448 1.00 87.00 98 LYS A C 1
ATOM 776 O O . LYS A 1 98 ? 19.042 6.774 -28.562 1.00 87.00 98 LYS A O 1
ATOM 781 N N . GLU A 1 99 ? 17.514 8.156 -29.469 1.00 88.75 99 GLU A N 1
ATOM 782 C CA . GLU A 1 99 ? 17.965 8.066 -30.850 1.00 88.75 99 GLU A CA 1
ATOM 783 C C . GLU A 1 99 ? 18.168 9.486 -31.361 1.00 88.75 99 GLU A C 1
ATOM 785 O O . GLU A 1 99 ? 17.318 10.360 -31.166 1.00 88.75 99 GLU A O 1
ATOM 790 N N . LYS A 1 100 ? 19.336 9.736 -31.941 1.00 87.81 100 LYS A N 1
ATOM 791 C CA . LYS A 1 100 ? 19.647 10.974 -32.642 1.00 87.81 100 LYS A CA 1
ATOM 792 C C . LYS A 1 100 ? 20.122 10.614 -34.034 1.00 87.81 100 LYS A C 1
ATOM 794 O O . LYS A 1 100 ? 21.182 10.009 -34.175 1.00 87.81 100 LYS A O 1
ATOM 799 N N . ASP A 1 101 ? 19.363 11.044 -35.027 1.00 82.31 101 ASP A N 1
ATOM 800 C CA . ASP A 1 101 ? 19.763 10.964 -36.423 1.00 82.31 101 ASP A CA 1
ATOM 801 C C . ASP A 1 101 ? 20.380 12.295 -36.855 1.00 82.31 101 ASP A C 1
ATOM 803 O O . ASP A 1 101 ? 19.772 13.360 -36.725 1.00 82.31 101 ASP A O 1
ATOM 807 N N . GLY A 1 102 ? 21.618 12.231 -37.331 1.00 79.81 102 GLY A N 1
ATOM 808 C CA . GLY A 1 102 ? 22.301 13.293 -38.059 1.00 79.81 102 GLY A CA 1
ATOM 809 C C . GLY A 1 102 ? 22.545 12.877 -39.510 1.00 79.81 102 GLY A C 1
ATOM 810 O O . GLY A 1 102 ? 22.501 11.695 -39.839 1.00 79.81 102 GLY A O 1
ATOM 811 N N . ASP A 1 103 ? 22.869 13.844 -40.372 1.00 76.44 103 ASP A N 1
ATOM 812 C CA . ASP A 1 103 ? 23.041 13.641 -41.825 1.00 76.44 103 ASP A CA 1
ATOM 813 C C . ASP A 1 103 ? 24.058 12.547 -42.204 1.00 76.44 103 ASP A C 1
ATOM 815 O O . ASP A 1 103 ? 24.020 12.011 -43.308 1.00 76.44 103 ASP A O 1
ATOM 819 N N . THR A 1 104 ? 24.998 12.218 -41.311 1.00 79.31 104 THR A N 1
ATOM 820 C CA . THR A 1 104 ? 26.047 11.210 -41.558 1.00 79.31 104 THR A CA 1
ATOM 821 C C . THR A 1 104 ? 26.186 10.167 -40.448 1.00 79.31 104 THR A C 1
ATOM 823 O O . THR A 1 104 ? 26.994 9.250 -40.586 1.00 79.31 104 THR A O 1
ATOM 826 N N . PHE A 1 105 ? 25.439 10.281 -39.342 1.00 71.50 105 PHE A N 1
ATOM 827 C CA . PHE A 1 105 ? 25.515 9.311 -38.248 1.00 71.50 105 PHE A CA 1
ATOM 828 C C . PHE A 1 105 ? 24.198 9.182 -37.483 1.00 71.50 105 PHE A C 1
ATOM 830 O O . PHE A 1 105 ? 23.484 10.159 -37.285 1.00 71.50 105 PHE A O 1
ATOM 837 N N . THR A 1 106 ? 23.943 7.979 -36.975 1.00 77.31 106 THR A N 1
ATOM 838 C CA . THR A 1 106 ? 22.870 7.701 -36.019 1.00 77.31 106 THR A CA 1
ATOM 839 C C . THR A 1 106 ? 23.501 7.315 -34.684 1.00 77.31 106 THR A C 1
ATOM 841 O O . THR A 1 106 ? 24.274 6.359 -34.606 1.00 77.31 106 THR A O 1
ATOM 844 N N . GLU A 1 107 ? 23.181 8.055 -33.625 1.00 85.06 107 GLU A N 1
ATOM 845 C CA . GLU A 1 107 ? 23.590 7.762 -32.249 1.00 85.06 107 GLU A CA 1
ATOM 846 C C . GLU A 1 107 ? 22.413 7.139 -31.489 1.00 85.06 107 GLU A C 1
ATOM 848 O O . GLU A 1 107 ? 21.333 7.726 -31.397 1.00 85.06 107 GLU A O 1
ATOM 853 N N . ARG A 1 108 ? 22.622 5.939 -30.934 1.00 88.62 108 ARG A N 1
ATOM 854 C CA . ARG A 1 108 ? 21.623 5.211 -30.138 1.00 88.62 108 ARG A CA 1
ATOM 855 C C . ARG A 1 108 ? 22.144 4.953 -28.731 1.00 88.62 108 ARG A C 1
ATOM 857 O O . ARG A 1 108 ? 23.106 4.207 -28.557 1.00 88.62 108 ARG A O 1
ATOM 864 N N . GLU A 1 109 ? 21.467 5.511 -27.735 1.00 88.50 109 GLU A N 1
ATOM 865 C CA . GLU A 1 109 ? 21.704 5.233 -26.317 1.00 88.50 109 GLU A CA 1
ATOM 866 C C . GLU A 1 109 ? 20.707 4.171 -25.842 1.00 88.50 109 GLU A C 1
ATOM 868 O O . GLU A 1 109 ? 19.490 4.343 -25.965 1.00 88.50 109 GLU A O 1
ATOM 873 N N . TRP A 1 110 ? 21.217 3.069 -25.297 1.00 90.38 110 TRP A N 1
ATOM 874 C CA . TRP A 1 110 ? 20.408 1.953 -24.812 1.00 90.38 110 TRP A CA 1
ATOM 875 C C . TRP A 1 110 ? 20.480 1.855 -23.293 1.00 90.38 110 TRP A C 1
ATOM 877 O O . TRP A 1 110 ? 21.561 1.904 -22.711 1.00 90.38 110 TRP A O 1
ATOM 887 N N . GLU A 1 111 ? 19.328 1.661 -22.666 1.00 90.44 111 GLU A N 1
ATOM 888 C CA . GLU A 1 111 ? 19.208 1.311 -21.258 1.00 90.44 111 GLU A CA 1
ATOM 889 C C . GLU A 1 111 ? 18.990 -0.195 -21.122 1.00 90.44 111 GLU A C 1
ATOM 891 O O . GLU A 1 111 ? 18.196 -0.795 -21.854 1.00 90.44 111 GLU A O 1
ATOM 896 N N . PHE A 1 112 ? 19.715 -0.802 -20.187 1.00 90.38 112 PHE A N 1
ATOM 897 C CA . PHE A 1 112 ? 19.644 -2.227 -19.897 1.00 90.38 112 PHE A CA 1
ATOM 898 C C . PHE A 1 112 ? 19.187 -2.425 -18.457 1.00 90.38 112 PHE A C 1
ATOM 900 O O . PHE A 1 112 ? 19.793 -1.888 -17.534 1.00 90.38 112 PHE A O 1
ATOM 907 N N . GLN A 1 113 ? 18.144 -3.225 -18.273 1.00 87.50 113 GLN A N 1
ATOM 908 C CA . GLN A 1 113 ? 17.688 -3.682 -16.966 1.00 87.50 113 GLN A CA 1
ATOM 909 C C . GLN A 1 113 ? 18.006 -5.166 -16.829 1.00 87.50 113 GLN A C 1
ATOM 911 O O . GLN A 1 113 ? 17.464 -5.990 -17.570 1.00 87.50 113 GLN A O 1
ATOM 916 N N . TYR A 1 114 ? 18.883 -5.496 -15.885 1.00 89.75 114 TYR A N 1
ATOM 917 C CA . TYR A 1 114 ? 19.314 -6.866 -15.615 1.00 89.75 114 TYR A CA 1
ATOM 918 C C . TYR A 1 114 ? 18.362 -7.572 -14.6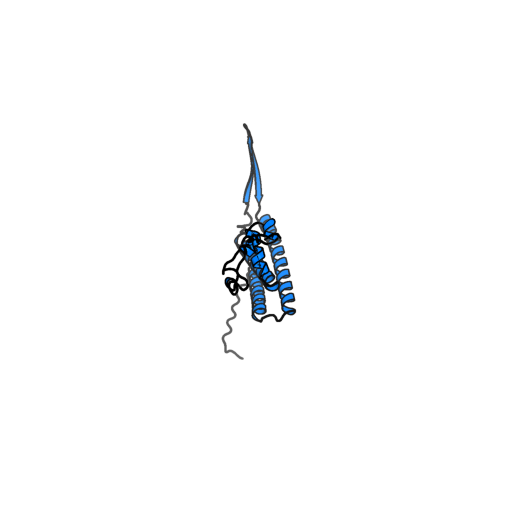46 1.00 89.75 114 TYR A C 1
ATOM 920 O O . TYR A 1 114 ? 17.736 -6.931 -13.801 1.00 89.75 114 TYR A O 1
ATOM 928 N N . ALA A 1 115 ? 18.300 -8.901 -14.726 1.00 87.50 115 ALA A N 1
ATOM 929 C CA . ALA A 1 115 ? 17.445 -9.737 -13.884 1.00 87.50 115 ALA A CA 1
ATOM 930 C C . ALA A 1 115 ? 17.633 -9.468 -12.381 1.00 87.50 115 ALA A C 1
ATOM 932 O O . ALA A 1 115 ? 16.662 -9.259 -11.654 1.00 87.50 115 ALA A O 1
ATOM 933 N N . TRP A 1 116 ? 18.887 -9.411 -11.921 1.00 84.06 116 TRP A N 1
ATOM 934 C CA . TRP A 1 116 ? 19.214 -9.173 -10.513 1.00 84.06 116 TRP A CA 1
ATOM 935 C C . TRP A 1 116 ? 18.778 -7.782 -10.030 1.00 84.06 116 TRP A C 1
ATOM 937 O O . TRP A 1 116 ? 18.316 -7.653 -8.899 1.00 84.06 116 TRP A O 1
ATOM 947 N N . ASP A 1 117 ? 18.864 -6.758 -10.884 1.00 87.00 117 ASP A N 1
ATOM 948 C CA . ASP A 1 117 ? 18.446 -5.392 -10.551 1.00 87.00 117 ASP A CA 1
ATOM 949 C C . ASP A 1 117 ? 16.916 -5.289 -10.469 1.00 87.00 117 ASP A C 1
ATOM 951 O O . ASP A 1 117 ? 16.370 -4.788 -9.485 1.00 87.00 117 ASP A O 1
ATOM 955 N N . LYS A 1 118 ? 16.196 -5.872 -11.440 1.00 87.56 118 LYS A N 1
ATOM 956 C CA . LYS A 1 118 ? 14.727 -5.988 -11.391 1.00 87.56 118 LYS A CA 1
ATOM 957 C C . LYS A 1 118 ? 14.272 -6.689 -10.110 1.00 87.56 118 LYS A C 1
ATOM 959 O O . LYS A 1 118 ? 13.375 -6.193 -9.428 1.00 87.56 118 LYS A O 1
ATOM 964 N N . GLN A 1 119 ? 14.910 -7.809 -9.765 1.00 85.69 119 GLN A N 1
ATOM 965 C CA . GLN A 1 119 ? 14.581 -8.590 -8.573 1.00 85.69 119 GLN A CA 1
ATOM 966 C C . GLN A 1 119 ? 14.867 -7.812 -7.283 1.00 85.69 119 GLN A C 1
ATOM 968 O O . GLN A 1 119 ? 14.030 -7.787 -6.381 1.00 85.69 119 GLN A O 1
ATOM 973 N N . ALA A 1 120 ? 16.017 -7.138 -7.189 1.00 86.56 120 ALA A N 1
ATOM 974 C CA . ALA A 1 120 ? 16.367 -6.327 -6.027 1.00 86.56 120 ALA A CA 1
ATOM 975 C C . ALA A 1 120 ? 15.377 -5.167 -5.830 1.00 86.56 120 ALA A C 1
ATOM 977 O O . ALA A 1 120 ? 14.844 -4.982 -4.731 1.00 86.56 120 ALA A O 1
ATOM 978 N N . ASN A 1 121 ? 15.069 -4.440 -6.907 1.00 87.06 121 ASN A N 1
ATOM 979 C CA . ASN A 1 121 ? 14.104 -3.342 -6.893 1.00 87.06 121 ASN A CA 1
ATOM 980 C C . ASN A 1 121 ? 12.700 -3.832 -6.515 1.00 87.06 121 ASN A C 1
ATOM 982 O O . ASN A 1 121 ? 12.021 -3.193 -5.704 1.00 87.06 121 ASN A O 1
ATOM 986 N N . PHE A 1 122 ? 12.283 -4.996 -7.026 1.00 85.75 122 PHE A N 1
ATOM 987 C CA . PHE A 1 122 ? 11.012 -5.612 -6.651 1.00 85.75 122 PHE A CA 1
ATOM 988 C C . PHE A 1 122 ? 10.944 -5.931 -5.162 1.00 85.75 122 PHE A C 1
ATOM 990 O O . PHE A 1 122 ? 10.009 -5.506 -4.486 1.00 85.75 122 PHE A O 1
ATOM 997 N N . LEU A 1 123 ? 11.930 -6.666 -4.642 1.00 84.50 123 LEU A N 1
ATOM 998 C CA . LEU A 1 123 ? 11.961 -7.093 -3.244 1.00 84.50 123 LEU A CA 1
ATOM 999 C C . LEU A 1 123 ? 11.998 -5.888 -2.301 1.00 84.50 123 LEU A C 1
ATOM 1001 O O . LEU A 1 123 ? 11.310 -5.876 -1.277 1.00 84.50 123 LEU A O 1
ATOM 1005 N N . GLN A 1 124 ? 12.738 -4.838 -2.662 1.00 86.62 124 GLN A N 1
ATOM 1006 C CA . GLN A 1 124 ? 12.772 -3.603 -1.888 1.00 86.62 124 GLN A CA 1
ATOM 1007 C C . GLN A 1 124 ? 11.406 -2.899 -1.881 1.00 86.62 124 GLN A C 1
ATOM 1009 O O . GLN A 1 124 ? 10.920 -2.512 -0.813 1.00 86.62 124 GLN A O 1
ATOM 1014 N N . ALA A 1 125 ? 10.764 -2.755 -3.044 1.00 86.38 125 ALA A N 1
ATOM 1015 C CA . ALA A 1 125 ? 9.434 -2.159 -3.153 1.00 86.38 125 ALA A CA 1
ATOM 1016 C C . ALA A 1 125 ? 8.374 -2.985 -2.403 1.00 86.38 125 ALA A C 1
ATOM 1018 O O . ALA A 1 125 ? 7.567 -2.432 -1.653 1.00 86.38 125 ALA A O 1
ATOM 1019 N N . GLN A 1 126 ? 8.422 -4.311 -2.533 1.00 85.44 126 GLN A N 1
ATOM 1020 C CA . GLN A 1 126 ? 7.521 -5.242 -1.859 1.00 85.44 126 GLN A CA 1
ATOM 1021 C C . GLN A 1 126 ? 7.692 -5.192 -0.333 1.00 85.44 126 GLN A C 1
ATOM 1023 O O . GLN A 1 126 ? 6.699 -5.150 0.392 1.00 85.44 126 GLN A O 1
ATOM 1028 N N . SER A 1 127 ? 8.930 -5.135 0.168 1.00 85.38 127 SER A N 1
ATOM 1029 C CA . SER A 1 127 ? 9.226 -5.020 1.603 1.00 85.38 127 SER A CA 1
ATOM 1030 C C . SER A 1 127 ? 8.660 -3.733 2.215 1.00 85.38 127 SER A C 1
ATOM 1032 O O . SER A 1 127 ? 8.060 -3.757 3.298 1.00 85.38 127 SER A O 1
ATOM 1034 N N . ARG A 1 128 ? 8.777 -2.608 1.495 1.00 88.88 128 ARG A N 1
ATOM 1035 C CA . ARG A 1 128 ? 8.160 -1.331 1.890 1.00 88.88 128 ARG A CA 1
ATOM 1036 C C . ARG A 1 128 ? 6.636 -1.442 1.921 1.00 88.88 128 ARG A C 1
ATOM 1038 O O . ARG A 1 128 ? 6.037 -1.164 2.955 1.00 88.88 128 ARG A O 1
ATOM 1045 N N . ALA A 1 129 ? 6.024 -1.944 0.848 1.00 87.75 129 ALA A N 1
ATOM 1046 C CA . ALA A 1 129 ? 4.574 -2.125 0.760 1.00 87.75 129 ALA A CA 1
ATOM 1047 C C . ALA A 1 129 ? 4.020 -3.031 1.878 1.00 87.75 129 ALA A C 1
ATOM 1049 O O . ALA A 1 129 ? 2.992 -2.732 2.483 1.00 87.75 129 ALA A O 1
ATOM 1050 N N . MET A 1 130 ? 4.730 -4.112 2.209 1.00 88.75 130 MET A N 1
ATOM 1051 C CA . MET A 1 130 ? 4.375 -5.013 3.311 1.00 88.75 130 MET A CA 1
ATOM 1052 C C . MET A 1 130 ? 4.538 -4.372 4.692 1.00 88.75 130 MET A C 1
ATOM 1054 O O . MET A 1 130 ? 3.814 -4.714 5.629 1.00 88.75 130 MET A O 1
ATOM 1058 N N . SER A 1 131 ? 5.493 -3.459 4.856 1.00 90.81 131 SER A N 1
ATOM 1059 C CA . SER A 1 131 ? 5.684 -2.735 6.115 1.00 90.81 131 SER A CA 1
ATOM 1060 C C . SER A 1 131 ? 4.570 -1.716 6.347 1.00 90.81 131 SER A C 1
ATOM 1062 O O . SER A 1 131 ? 4.005 -1.692 7.440 1.00 90.81 131 SER A O 1
ATOM 1064 N N . GLU A 1 132 ? 4.169 -0.986 5.307 1.00 93.44 132 GLU A N 1
ATOM 1065 C CA . GLU A 1 132 ? 2.995 -0.105 5.352 1.00 93.44 132 GLU A CA 1
ATOM 1066 C C . GLU A 1 132 ? 1.705 -0.889 5.619 1.00 93.44 132 GLU A C 1
ATOM 1068 O O . GLU A 1 132 ? 0.936 -0.526 6.508 1.00 93.44 132 GLU A O 1
ATOM 1073 N N . LEU A 1 133 ? 1.498 -2.026 4.941 1.00 92.94 133 LEU A N 1
ATOM 1074 C CA . LEU A 1 133 ? 0.333 -2.884 5.180 1.00 92.94 133 LEU A CA 1
ATOM 1075 C C . LEU A 1 133 ? 0.255 -3.353 6.642 1.00 92.94 133 LEU A C 1
ATOM 1077 O O . LEU A 1 133 ? -0.807 -3.276 7.256 1.00 92.94 133 LEU A O 1
ATOM 1081 N N . ARG A 1 134 ? 1.380 -3.787 7.233 1.00 92.31 134 ARG A N 1
ATOM 1082 C CA . ARG A 1 134 ? 1.443 -4.157 8.661 1.00 92.31 134 ARG A CA 1
ATOM 1083 C C . ARG A 1 134 ? 1.117 -2.981 9.580 1.00 92.31 134 ARG A C 1
ATOM 1085 O O . ARG A 1 134 ? 0.417 -3.172 10.570 1.00 92.31 134 ARG A O 1
ATOM 1092 N N . SER A 1 135 ? 1.618 -1.789 9.259 1.00 95.62 135 SER A N 1
ATOM 1093 C CA . SER A 1 135 ? 1.343 -0.563 10.015 1.00 95.62 135 SER A CA 1
ATOM 1094 C C . SER A 1 135 ? -0.148 -0.213 9.990 1.00 95.62 135 SER A C 1
ATOM 1096 O O . SER A 1 135 ? -0.741 0.027 11.041 1.00 95.62 135 SER A O 1
ATOM 1098 N N . MET A 1 136 ? -0.784 -0.267 8.814 1.00 94.69 136 MET A N 1
ATOM 1099 C CA . MET A 1 136 ? -2.223 -0.028 8.672 1.00 94.69 136 MET A CA 1
ATOM 1100 C C . MET A 1 136 ? -3.058 -1.066 9.425 1.00 94.69 136 MET A C 1
ATOM 1102 O O . MET A 1 136 ? -3.975 -0.684 10.144 1.00 94.69 136 MET A O 1
ATOM 1106 N N . ILE A 1 137 ? -2.710 -2.355 9.323 1.00 92.69 137 ILE A N 1
ATOM 1107 C CA . ILE A 1 137 ? -3.371 -3.436 10.073 1.00 92.69 137 ILE A CA 1
ATOM 1108 C C . ILE A 1 137 ? -3.289 -3.183 11.579 1.00 92.69 137 ILE A C 1
ATOM 1110 O O . ILE A 1 137 ? -4.298 -3.289 12.266 1.00 92.69 137 ILE A O 1
ATOM 1114 N N . LYS A 1 138 ? -2.116 -2.794 12.091 1.00 92.81 138 LYS A N 1
ATOM 1115 C CA . LYS A 1 138 ? -1.943 -2.497 13.515 1.00 92.81 138 LYS A CA 1
ATOM 1116 C C . LYS A 1 138 ? -2.836 -1.337 13.968 1.00 92.81 138 LYS A C 1
ATOM 1118 O O . LYS A 1 138 ? -3.535 -1.472 14.963 1.00 92.81 138 LYS A O 1
ATOM 1123 N N . ARG A 1 139 ? -2.852 -0.226 13.220 1.00 91.44 139 ARG A N 1
ATOM 1124 C CA . ARG A 1 139 ? -3.726 0.927 13.519 1.00 91.44 139 ARG A CA 1
ATOM 1125 C C . ARG A 1 139 ? -5.201 0.541 13.491 1.00 91.44 139 ARG A C 1
ATOM 1127 O O . ARG A 1 139 ? -5.975 0.985 14.328 1.00 91.44 139 ARG A O 1
ATOM 1134 N N . TYR A 1 140 ? -5.575 -0.304 12.538 1.00 90.94 140 TYR A N 1
ATOM 1135 C CA . TYR A 1 140 ? -6.933 -0.808 12.400 1.00 90.94 140 TYR A CA 1
ATOM 1136 C C . TYR A 1 140 ? -7.345 -1.645 13.625 1.00 90.94 140 TYR A C 1
ATOM 1138 O O . TYR A 1 140 ? -8.434 -1.456 14.158 1.00 90.94 140 TYR A O 1
ATOM 1146 N N . GLU A 1 141 ? -6.453 -2.497 14.140 1.00 89.12 141 GLU A N 1
ATOM 1147 C CA . GLU A 1 141 ? -6.685 -3.238 15.388 1.00 89.12 141 GLU A CA 1
ATOM 1148 C C . GLU A 1 141 ? -6.767 -2.331 16.621 1.00 89.12 141 GLU A C 1
ATOM 1150 O O . GLU A 1 141 ? -7.607 -2.560 17.487 1.00 89.12 141 GLU A O 1
ATOM 1155 N N . GLU A 1 142 ? -5.931 -1.294 16.703 1.00 89.06 142 GLU A N 1
ATOM 1156 C CA . GLU A 1 142 ? -5.966 -0.313 17.796 1.00 89.06 142 GLU A CA 1
ATOM 1157 C C . GLU A 1 142 ? -7.304 0.443 17.831 1.00 89.06 142 GLU A C 1
ATOM 1159 O O . GLU A 1 142 ? -7.915 0.552 18.893 1.00 89.06 142 GLU A O 1
ATOM 1164 N N . MET A 1 143 ? -7.805 0.890 16.674 1.00 84.88 143 MET A N 1
ATOM 1165 C CA . MET A 1 143 ? -9.109 1.563 16.559 1.00 84.88 143 MET A CA 1
ATOM 1166 C C . MET A 1 143 ? -10.283 0.635 16.901 1.00 84.88 143 MET A C 1
ATOM 1168 O O . MET A 1 143 ? -11.284 1.068 17.465 1.00 84.88 143 MET A O 1
ATOM 1172 N N . MET A 1 144 ? -10.158 -0.662 16.611 1.00 83.56 144 MET A N 1
ATOM 1173 C CA . MET A 1 144 ? -11.158 -1.655 17.005 1.00 83.56 144 MET A CA 1
ATOM 1174 C C . MET A 1 144 ? -11.207 -1.920 18.514 1.00 83.56 144 MET A C 1
ATOM 1176 O O . MET A 1 144 ? -12.230 -2.384 19.005 1.00 83.56 144 MET A O 1
ATOM 1180 N N . GLN A 1 145 ? -10.128 -1.683 19.264 1.00 72.25 145 GLN A N 1
ATOM 1181 C CA . GLN A 1 145 ? -10.137 -1.894 20.717 1.00 72.25 145 GLN A CA 1
ATOM 1182 C C . GLN A 1 145 ? -10.853 -0.774 21.478 1.00 72.25 145 GLN A C 1
ATOM 1184 O O . GLN A 1 145 ? -11.292 -0.992 22.607 1.00 72.25 145 GLN A O 1
ATOM 1189 N N . THR A 1 146 ? -10.960 0.414 20.881 1.00 68.44 146 THR A N 1
ATOM 1190 C CA . THR A 1 146 ? -11.579 1.591 21.504 1.00 68.44 146 THR A CA 1
ATOM 1191 C C . THR A 1 146 ? -13.092 1.674 21.305 1.00 68.44 146 THR A C 1
ATOM 1193 O O . THR A 1 146 ? -13.765 2.275 22.138 1.00 68.44 146 THR A O 1
ATOM 1196 N N . ASP A 1 147 ? -13.629 1.039 20.260 1.00 59.19 147 ASP A N 1
ATOM 1197 C CA . ASP A 1 147 ? -15.064 0.964 19.968 1.00 59.19 147 ASP A CA 1
ATOM 1198 C C . ASP A 1 147 ? -15.615 -0.453 20.201 1.00 59.19 147 ASP A C 1
ATOM 1200 O O . ASP A 1 147 ? -14.863 -1.420 20.313 1.00 59.19 147 ASP A O 1
ATOM 1204 N N . LEU A 1 148 ? -16.943 -0.599 20.283 1.00 58.97 148 LEU A N 1
ATOM 1205 C CA . LEU A 1 148 ? -17.647 -1.892 20.291 1.00 58.97 148 LEU A CA 1
ATOM 1206 C C . LEU A 1 148 ? -17.403 -2.630 18.957 1.00 58.97 148 LEU A C 1
ATOM 1208 O O . LEU A 1 148 ? -18.283 -2.694 18.099 1.00 58.97 148 LEU A O 1
ATOM 1212 N N . ALA A 1 149 ? -16.193 -3.159 18.757 1.00 64.75 149 ALA A N 1
ATOM 1213 C CA . ALA A 1 149 ? -15.809 -3.881 17.556 1.00 64.75 149 ALA A CA 1
ATOM 1214 C C . ALA A 1 149 ? -16.777 -5.031 17.309 1.00 64.75 149 ALA A C 1
ATOM 1216 O O . ALA A 1 149 ? -16.947 -5.923 18.146 1.00 64.75 149 ALA A O 1
ATOM 1217 N N . THR A 1 150 ? -17.384 -5.018 16.127 1.00 75.12 150 THR A N 1
ATOM 1218 C CA . THR A 1 150 ? -18.295 -6.085 15.722 1.00 75.12 150 THR A CA 1
ATOM 1219 C C . THR A 1 150 ? -17.480 -7.359 15.497 1.00 75.12 150 THR A C 1
ATOM 1221 O O . THR A 1 150 ? -16.369 -7.307 14.970 1.00 75.12 150 THR A O 1
ATOM 1224 N N . GLU A 1 151 ? -18.019 -8.521 15.861 1.00 76.88 151 GLU A N 1
ATOM 1225 C CA . GLU A 1 151 ? -17.351 -9.817 15.647 1.00 76.88 151 GLU A CA 1
ATOM 1226 C C . GLU A 1 151 ? -16.938 -10.027 14.177 1.00 76.88 151 GLU A C 1
ATOM 1228 O O . GLU A 1 151 ? -15.849 -10.522 13.890 1.00 76.88 151 GLU A O 1
ATOM 1233 N N . GLU A 1 152 ? -17.740 -9.531 13.232 1.00 81.69 152 GLU A N 1
ATOM 1234 C CA . GLU A 1 152 ? -17.416 -9.518 11.800 1.00 81.69 152 GLU A CA 1
ATOM 1235 C C . GLU A 1 152 ? -16.098 -8.783 11.486 1.00 81.69 152 GLU A C 1
ATOM 1237 O O . GLU A 1 152 ? -15.280 -9.253 10.691 1.00 81.69 152 GLU A O 1
ATOM 1242 N N . GLN A 1 153 ? -15.849 -7.650 12.145 1.00 82.38 153 GLN A N 1
ATOM 1243 C CA . GLN A 1 153 ? -14.645 -6.844 11.944 1.00 82.38 153 GLN A CA 1
ATOM 1244 C C . GLN A 1 153 ? -13.385 -7.531 12.495 1.00 82.38 153 GLN A C 1
ATOM 1246 O O . GLN A 1 153 ? -12.284 -7.300 11.990 1.00 82.38 153 GLN A O 1
ATOM 1251 N N . LYS A 1 154 ? -13.526 -8.387 13.514 1.00 82.69 154 LYS A N 1
ATOM 1252 C CA . LYS A 1 154 ? -12.418 -9.192 14.059 1.00 82.69 154 LYS A CA 1
ATOM 1253 C C . LYS A 1 154 ? -12.101 -10.362 13.135 1.00 82.69 154 LYS A C 1
ATOM 1255 O O . LYS A 1 154 ? -10.948 -10.584 12.773 1.00 82.69 154 LYS A O 1
ATOM 1260 N N . LEU A 1 155 ? -13.139 -11.042 12.659 1.00 86.06 155 LEU A N 1
ATOM 1261 C CA . LEU A 1 155 ? -12.990 -12.157 11.729 1.00 86.06 155 LEU A CA 1
ATOM 1262 C C . LEU A 1 155 ? -12.384 -11.715 10.390 1.00 86.06 155 LEU A C 1
ATOM 1264 O O . LEU A 1 155 ? -11.538 -12.423 9.838 1.00 86.06 155 LEU A O 1
ATOM 1268 N N . ARG A 1 156 ? -12.751 -10.533 9.864 1.00 88.06 156 ARG A N 1
ATOM 1269 C CA . ARG A 1 156 ? -12.170 -10.034 8.601 1.00 88.06 156 ARG A CA 1
ATOM 1270 C C . ARG A 1 156 ? -10.664 -9.797 8.707 1.00 88.06 156 ARG A C 1
ATOM 1272 O O . ARG A 1 156 ? -9.935 -10.157 7.782 1.00 88.06 156 ARG A O 1
ATOM 1279 N N . ILE A 1 157 ? -10.187 -9.232 9.821 1.00 87.69 157 ILE A N 1
ATOM 1280 C CA . ILE A 1 157 ? -8.757 -8.955 9.998 1.00 87.69 157 ILE A CA 1
ATOM 1281 C C . ILE A 1 157 ? -7.964 -10.239 10.245 1.00 87.69 157 ILE A C 1
ATOM 1283 O O . ILE A 1 157 ? -6.873 -10.395 9.699 1.00 87.69 157 ILE A O 1
ATOM 1287 N N . GLU A 1 158 ? -8.527 -11.190 10.990 1.00 87.81 158 GLU A N 1
ATOM 1288 C CA . GLU A 1 158 ? -7.913 -12.497 11.221 1.00 87.81 158 GLU A CA 1
ATOM 1289 C C . GLU A 1 158 ? -7.760 -13.281 9.913 1.00 87.81 158 GLU A C 1
ATOM 1291 O O . GLU A 1 158 ? -6.669 -13.758 9.590 1.00 87.81 158 GLU A O 1
ATOM 1296 N N . LYS A 1 159 ? -8.819 -13.318 9.095 1.00 90.81 159 LYS A N 1
ATOM 1297 C CA . LYS A 1 159 ? -8.766 -13.914 7.757 1.00 90.81 159 LYS A CA 1
ATOM 1298 C C . LYS A 1 159 ? -7.700 -13.246 6.890 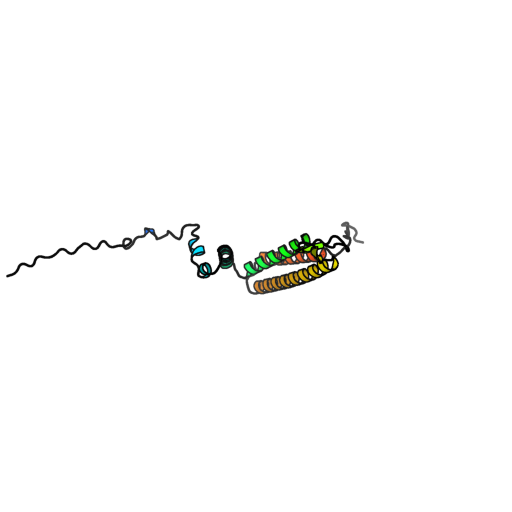1.00 90.81 159 LYS A C 1
ATOM 1300 O O . LYS A 1 159 ? -6.906 -13.941 6.258 1.00 90.81 159 LYS A O 1
ATOM 1305 N N . LEU A 1 160 ? -7.653 -11.912 6.878 1.00 90.19 160 LEU A N 1
ATOM 1306 C CA . LEU A 1 160 ? -6.660 -11.179 6.097 1.00 90.19 160 LEU A CA 1
ATOM 1307 C C . LEU A 1 160 ? -5.232 -11.510 6.549 1.00 90.19 160 LEU A C 1
ATOM 1309 O O . LEU A 1 160 ? -4.357 -11.705 5.710 1.00 90.19 160 LEU A O 1
ATOM 1313 N N . LYS A 1 161 ? -4.983 -11.611 7.859 1.00 89.00 161 LYS A N 1
ATOM 1314 C CA . LYS A 1 161 ? -3.677 -12.020 8.393 1.00 89.00 161 LYS A CA 1
ATOM 1315 C C . LYS A 1 161 ? -3.289 -13.419 7.918 1.00 89.00 161 LYS A C 1
ATOM 1317 O O . LYS A 1 161 ? -2.172 -13.589 7.432 1.00 89.00 161 LYS A O 1
ATOM 1322 N N . ALA A 1 162 ? -4.214 -14.376 7.974 1.00 89.69 162 ALA A N 1
ATOM 1323 C CA . ALA A 1 162 ? -3.984 -15.726 7.466 1.00 89.69 162 ALA A CA 1
ATOM 1324 C C . ALA A 1 162 ? -3.683 -15.732 5.955 1.00 89.69 162 ALA A C 1
ATOM 1326 O O . ALA A 1 162 ? -2.783 -16.433 5.493 1.00 89.69 162 ALA A O 1
ATOM 1327 N N . ASP A 1 163 ? -4.391 -14.920 5.169 1.00 86.94 163 ASP A N 1
ATOM 1328 C CA . ASP A 1 163 ? -4.148 -14.814 3.729 1.00 86.94 163 ASP A CA 1
ATOM 1329 C C . ASP A 1 163 ? -2.818 -14.098 3.413 1.00 86.94 163 ASP A C 1
ATOM 1331 O O . ASP A 1 163 ? -2.117 -14.479 2.474 1.00 86.94 163 ASP A O 1
ATOM 1335 N N . ILE A 1 164 ? -2.390 -13.128 4.229 1.00 85.94 164 ILE A N 1
ATOM 1336 C CA . ILE A 1 164 ? -1.047 -12.526 4.143 1.00 85.94 164 ILE A CA 1
ATOM 1337 C C . ILE A 1 164 ? 0.037 -13.561 4.464 1.00 85.94 164 ILE A C 1
ATOM 1339 O O . ILE A 1 164 ? 1.073 -13.579 3.799 1.00 85.94 164 ILE A O 1
ATOM 1343 N N . GLU A 1 16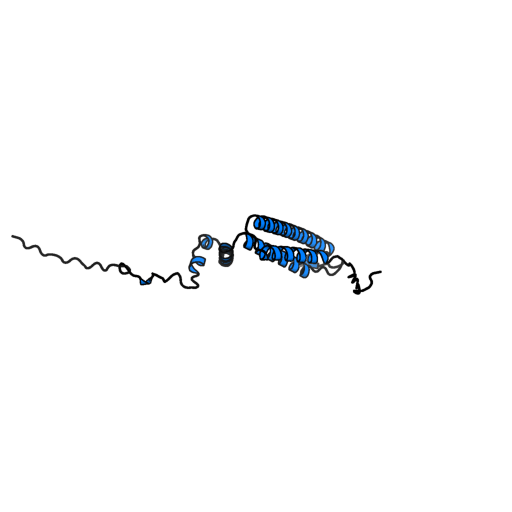5 ? -0.169 -14.424 5.460 1.00 84.69 165 GLU A N 1
ATOM 1344 C CA . GLU A 1 165 ? 0.775 -15.501 5.779 1.00 84.69 165 GLU A CA 1
ATOM 1345 C C . GLU A 1 165 ? 0.917 -16.501 4.633 1.00 84.69 165 GLU A C 1
ATOM 1347 O O . GLU A 1 165 ? 2.039 -16.887 4.311 1.00 84.69 165 GLU A O 1
ATOM 1352 N N . LYS A 1 166 ? -0.178 -16.847 3.947 1.00 81.69 166 LYS A N 1
ATOM 1353 C CA . LYS A 1 166 ? -0.119 -17.677 2.732 1.00 81.69 166 LYS A CA 1
ATOM 1354 C C . LYS A 1 166 ? 0.673 -17.001 1.618 1.00 81.69 166 LYS A C 1
ATOM 1356 O O . LYS A 1 166 ? 1.499 -17.653 0.993 1.00 81.69 166 LYS A O 1
ATOM 1361 N N . VAL A 1 167 ? 0.471 -15.698 1.403 1.00 73.06 167 VAL A N 1
ATOM 1362 C CA . VAL A 1 167 ? 1.215 -14.921 0.393 1.00 73.06 167 VAL A CA 1
ATOM 1363 C C . VAL A 1 167 ? 2.707 -14.832 0.731 1.00 73.06 167 VAL A C 1
ATOM 1365 O O . VAL A 1 167 ? 3.540 -14.877 -0.169 1.00 73.06 167 VAL A O 1
ATOM 1368 N N . LYS A 1 168 ? 3.068 -14.753 2.017 1.00 66.69 168 LYS A N 1
ATOM 1369 C CA . LYS A 1 168 ? 4.468 -14.853 2.472 1.00 66.69 168 LYS A CA 1
ATOM 1370 C C . LYS A 1 168 ? 5.027 -16.276 2.372 1.00 66.69 168 LYS A C 1
ATOM 1372 O O . LYS A 1 168 ? 6.234 -16.450 2.269 1.00 66.69 168 LYS A O 1
ATOM 1377 N N . GLY A 1 169 ? 4.159 -17.281 2.462 1.00 53.47 169 GLY A N 1
ATOM 1378 C CA . GLY A 1 169 ? 4.491 -18.704 2.493 1.00 53.47 169 GLY A CA 1
ATOM 1379 C C . GLY A 1 169 ? 4.687 -19.359 1.128 1.00 53.47 169 GLY A C 1
ATOM 1380 O O . GLY A 1 169 ? 5.001 -20.545 1.094 1.00 53.47 169 GLY A O 1
ATOM 1381 N N . VAL A 1 170 ? 4.558 -18.617 0.023 1.00 47.34 170 VAL A N 1
ATOM 1382 C CA . VAL A 1 170 ? 4.816 -19.137 -1.337 1.00 47.34 170 VAL A CA 1
ATOM 1383 C C . VAL A 1 170 ? 6.304 -19.496 -1.553 1.00 47.34 170 VAL A C 1
ATOM 1385 O O . VAL A 1 170 ? 6.633 -20.146 -2.532 1.00 47.34 170 VAL A O 1
ATOM 1388 N N . ASP A 1 171 ? 7.180 -19.187 -0.587 1.00 45.94 171 ASP A N 1
ATOM 1389 C CA . ASP A 1 171 ? 8.607 -19.560 -0.557 1.00 45.94 171 ASP A CA 1
ATOM 1390 C C . ASP A 1 171 ? 8.953 -20.732 0.390 1.00 45.94 171 ASP A C 1
ATOM 1392 O O . ASP A 1 171 ? 10.108 -20.925 0.774 1.00 45.94 171 ASP A O 1
AT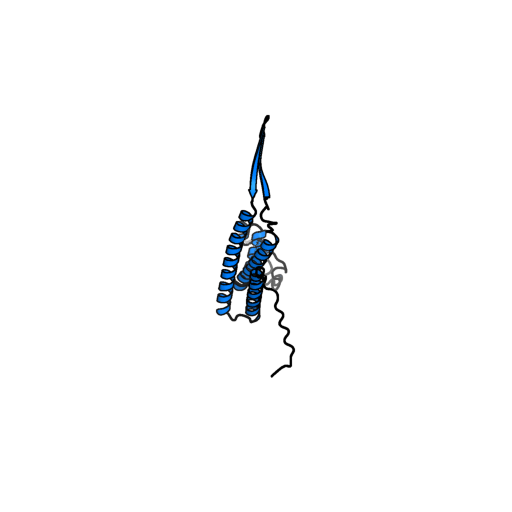OM 1396 N N . LYS A 1 172 ? 7.978 -21.543 0.818 1.00 41.59 172 LYS A N 1
ATOM 1397 C CA . LYS A 1 172 ? 8.291 -22.821 1.478 1.00 41.59 172 LYS A CA 1
ATOM 1398 C C . LYS A 1 172 ? 7.861 -23.983 0.602 1.00 41.59 172 LYS A C 1
ATOM 1400 O O . LYS A 1 172 ? 6.781 -24.536 0.790 1.00 41.59 172 LYS A O 1
ATOM 1405 N N . ASP A 1 173 ? 8.793 -24.406 -0.249 1.00 45.22 173 ASP A N 1
ATOM 1406 C CA . ASP A 1 173 ? 9.041 -25.814 -0.569 1.00 45.22 173 ASP A CA 1
ATOM 1407 C C . ASP A 1 173 ? 9.162 -26.627 0.731 1.00 45.22 173 ASP A C 1
ATOM 1409 O O . ASP A 1 173 ? 10.238 -26.993 1.204 1.00 45.22 173 ASP A O 1
ATOM 1413 N N . LYS A 1 174 ? 8.027 -26.883 1.373 1.00 44.50 174 LYS A N 1
ATOM 1414 C CA . LYS A 1 174 ? 7.873 -27.994 2.292 1.00 44.50 174 LYS A CA 1
ATOM 1415 C C . LYS A 1 174 ? 6.933 -28.968 1.603 1.00 44.50 174 LYS A C 1
ATOM 1417 O O . LYS A 1 174 ? 5.805 -28.572 1.300 1.00 44.50 174 LYS A O 1
ATOM 1422 N N . PRO A 1 175 ? 7.364 -30.213 1.334 1.00 42.00 175 PRO A N 1
ATOM 1423 C CA . PRO A 1 175 ? 6.437 -31.228 0.872 1.00 42.00 175 PRO A CA 1
ATOM 1424 C C . PRO A 1 175 ? 5.286 -31.298 1.873 1.00 42.00 175 PRO A C 1
ATOM 1426 O O . PRO A 1 175 ? 5.490 -31.243 3.088 1.00 42.00 175 PRO A O 1
ATOM 1429 N N . ILE A 1 176 ? 4.066 -31.352 1.351 1.00 57.53 176 ILE A N 1
ATOM 1430 C CA . ILE A 1 176 ? 2.868 -31.529 2.159 1.00 57.53 176 ILE A CA 1
ATOM 1431 C C . ILE A 1 176 ? 2.989 -32.911 2.820 1.00 57.53 176 ILE A C 1
ATOM 1433 O O . ILE A 1 176 ? 2.711 -33.929 2.191 1.00 57.53 176 ILE A O 1
ATOM 1437 N N . GLU A 1 177 ? 3.426 -32.967 4.078 1.00 39.38 177 GLU A N 1
ATOM 1438 C CA . GLU A 1 177 ? 3.370 -34.189 4.882 1.00 39.38 177 GLU A CA 1
ATOM 1439 C C . GLU A 1 177 ? 1.923 -34.424 5.324 1.00 39.38 177 GLU A C 1
ATOM 1441 O O . GLU A 1 177 ? 1.445 -33.895 6.328 1.00 39.38 177 GLU A O 1
ATOM 1446 N N . ILE A 1 178 ? 1.196 -35.223 4.542 1.00 54.22 178 ILE A N 1
ATOM 1447 C CA . ILE A 1 178 ? -0.122 -35.726 4.927 1.00 54.22 178 ILE A CA 1
ATOM 1448 C C . ILE A 1 178 ? 0.085 -36.935 5.845 1.00 54.22 178 ILE A C 1
ATOM 1450 O O . ILE A 1 178 ? 0.254 -38.062 5.382 1.00 54.22 178 ILE A O 1
ATOM 1454 N N . VAL A 1 179 ? 0.044 -36.723 7.162 1.00 51.84 179 VAL A N 1
ATOM 1455 C CA . VAL A 1 179 ? -0.020 -37.826 8.133 1.00 51.84 179 VAL A CA 1
ATOM 1456 C C . VAL A 1 179 ? -1.468 -38.306 8.237 1.00 51.84 179 VAL A C 1
ATOM 1458 O O . VAL A 1 179 ? -2.292 -37.725 8.944 1.00 51.84 179 VAL A O 1
ATOM 1461 N N . ILE A 1 180 ? -1.792 -39.391 7.533 1.00 58.84 180 ILE A N 1
ATOM 1462 C CA . ILE A 1 180 ? -3.077 -40.083 7.679 1.00 58.84 180 ILE A CA 1
ATOM 1463 C C . ILE A 1 180 ? -3.024 -40.919 8.965 1.00 58.84 180 ILE A C 1
ATOM 1465 O O . ILE A 1 180 ? -2.564 -42.059 8.957 1.00 58.84 180 ILE A O 1
ATOM 1469 N N . LYS A 1 181 ? -3.522 -40.377 10.083 1.00 63.00 181 LYS A N 1
ATOM 1470 C CA . LYS A 1 181 ? -3.867 -41.204 11.249 1.00 63.00 181 LYS A CA 1
ATOM 1471 C C . LYS A 1 181 ? -5.203 -41.893 10.985 1.00 63.00 181 LYS A C 1
ATOM 1473 O O . LYS A 1 181 ? -6.246 -41.243 10.933 1.00 63.00 181 LYS A O 1
ATOM 1478 N N . ARG A 1 182 ? -5.184 -43.221 10.833 1.00 54.28 182 ARG A N 1
ATOM 1479 C CA . ARG A 1 182 ? -6.410 -44.024 10.917 1.00 54.28 182 ARG A CA 1
ATOM 1480 C C . ARG A 1 182 ? -6.915 -43.967 12.355 1.00 54.28 182 ARG A C 1
ATOM 1482 O O . ARG A 1 182 ? -6.157 -44.169 13.298 1.00 54.28 182 ARG A O 1
ATOM 1489 N N . LYS A 1 183 ? -8.202 -43.678 12.517 1.00 43.81 183 LYS A N 1
ATOM 1490 C CA . LYS A 1 183 ? -8.877 -43.739 13.811 1.00 43.81 183 LYS A CA 1
ATOM 1491 C C . LYS A 1 183 ? -8.972 -45.211 14.227 1.00 43.81 183 LYS A C 1
ATOM 1493 O O . LYS A 1 183 ? -9.799 -45.921 13.663 1.00 43.81 183 LYS A O 1
ATOM 1498 N N . GLY A 1 184 ? -8.137 -45.653 15.175 1.00 58.12 184 GLY A N 1
ATOM 1499 C CA . GLY A 1 184 ? -8.356 -46.932 15.863 1.00 58.12 184 GLY A CA 1
ATOM 1500 C C . GLY A 1 184 ? -7.158 -47.791 16.281 1.00 58.12 184 GLY A C 1
ATOM 1501 O O . GLY A 1 184 ? -7.344 -48.997 16.347 1.00 58.12 184 GLY A O 1
ATOM 1502 N N . GLU A 1 185 ? -5.981 -47.249 16.603 1.00 45.78 185 GLU A N 1
ATOM 1503 C CA . GLU A 1 185 ? -4.982 -48.021 17.368 1.00 45.78 185 GLU A CA 1
ATOM 1504 C C . GLU A 1 185 ? -4.535 -47.231 18.599 1.00 45.78 185 GLU A C 1
ATOM 1506 O O . GLU A 1 185 ? -3.527 -46.529 18.592 1.00 45.78 185 GLU A O 1
ATOM 1511 N N . ASP A 1 186 ? -5.347 -47.344 19.651 1.00 49.66 186 ASP A N 1
ATOM 1512 C CA . ASP A 1 186 ? -4.855 -47.293 21.022 1.00 49.66 186 ASP A CA 1
ATOM 1513 C C . ASP A 1 186 ? -4.190 -48.643 21.317 1.00 49.66 186 ASP A C 1
ATOM 1515 O O . ASP A 1 186 ? -4.874 -49.671 21.317 1.00 49.66 186 ASP A O 1
ATOM 1519 N N . LYS A 1 187 ? -2.880 -48.637 21.573 1.00 43.72 187 LYS A N 1
ATOM 1520 C CA . LYS A 1 187 ? -2.199 -49.593 22.453 1.00 43.72 187 LYS A CA 1
ATOM 1521 C C . LYS A 1 187 ? -1.019 -48.916 23.132 1.00 43.72 187 LYS A C 1
ATOM 1523 O O . LYS A 1 187 ? -0.235 -48.259 22.416 1.00 43.72 187 LYS A O 1
#